Protein AF-A0A6I9WDN4-F1 (afdb_monomer)

InterPro domains:
  IPR004117 Olfactory receptor, insect [PF02949] (115-190)
  IPR004117 Olfactory receptor, insect [PTHR21137] (111-192)

Organism: NCBI:txid144034

Sequence (210 aa):
MRVLGLTLKILTSCGCWIPDSWTSPYKRVLYYAYTGFIFVLINTFTLSQFLDLVLIVDNADEFTDNFYILIAMMISCSKMFSLLINRNNIALLIEILRKKSCKPLELDELEIRQKFDKIIEYLIDFRFALLVNEKFRLIITLQFIVSTLVVCVILYQLTKTDANIIQLGLYMSCMLIQIFLYCWYGNEVRLKVCYLNLFCVCSVYLFCYR

Solvent-accessible surface area (backbone atoms only — not comparable to full-atom values): 11810 Å² total; per-residue (Å²): 113,75,65,61,56,50,55,50,50,54,34,34,76,70,46,62,38,85,61,86,88,56,77,52,68,68,59,45,53,54,47,52,52,47,25,51,50,52,50,51,53,56,51,52,52,45,50,49,46,49,47,48,53,76,75,64,60,84,46,73,69,62,39,53,55,42,50,56,55,40,54,51,43,52,50,52,49,51,51,53,52,53,47,57,73,42,38,62,62,53,47,55,49,51,49,59,72,66,54,72,82,74,82,77,90,50,73,71,54,48,59,55,42,66,67,43,48,62,57,52,51,50,55,49,54,49,53,50,53,50,55,50,42,71,74,42,41,68,63,51,53,52,49,54,54,50,51,52,52,51,52,55,52,50,59,53,44,64,75,74,48,94,63,65,60,66,66,54,47,53,52,50,52,54,55,49,49,56,50,49,53,53,53,50,52,53,50,56,52,52,52,52,51,51,52,49,52,52,50,51,52,52,49,50,52,57,64,75,75,109

Secondary structure (DSSP, 8-state):
-HHHHHHHHHHHHTTS---TT--SHHHHHHHHHHHHHHHHHHHHHHHHHHHHHHHH--SHHHHHHHHHHHHHHHHHHHHHHHHHHTHHHHHHHHHHHHS-S----SHHHHHHHHHHHHHHHHHHHHHHHHHHHHHHHHHHHHHHHHHHHHHHHHHHHHHH----HHHHHHHHHHHHHHHHHHHHHHHHHHHHHHHHHHHHHHHHHHHH--

Radius of gyration: 22.94 Å; Cα contacts (8 Å, |Δi|>4): 72; chains: 1; bounding box: 47×27×78 Å

Foldseek 3Di:
DVVVVVVQVVCQVLLLHDDPVQPDPVSVVVSPVVSVVSLVVLVVVLVVLVCCLVPPDPDDVVNVVSVLVNLVSVLVNVVSVLSNVCVVVLVVLVVVLPPPPDDDPDPVVVVVCVVCVVVVNLVSVLVSVVVVCVSCVVSVVSLVVSLVVLVVVVVVVVVPDPPPCPVSVVVNVVSVVVVVVVVVVVVVNVVSVVVSVVVVVVVVVVVVVD

pLDDT: mean 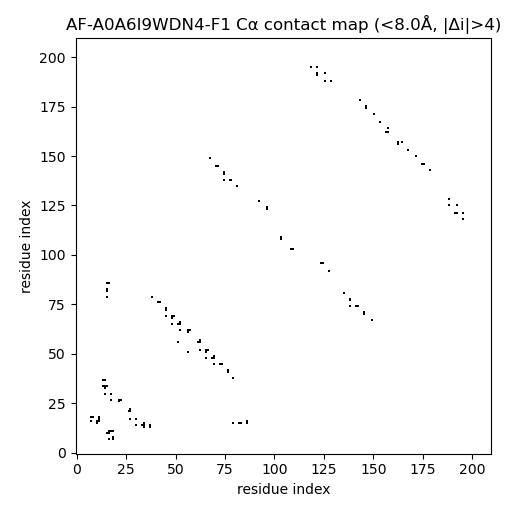75.6, std 11.03, range [35.0, 90.5]

Structure (mmCIF, N/CA/C/O backbone):
data_AF-A0A6I9WDN4-F1
#
_entry.id   AF-A0A6I9WDN4-F1
#
loop_
_atom_site.group_PDB
_atom_site.id
_atom_site.type_symbol
_atom_site.label_atom_id
_atom_site.label_alt_id
_atom_site.label_comp_id
_atom_site.label_asym_id
_atom_site.label_entity_id
_atom_site.label_seq_id
_atom_site.pdbx_PDB_ins_code
_atom_site.Cartn_x
_atom_site.Cartn_y
_atom_site.Cartn_z
_atom_site.occupancy
_atom_site.B_iso_or_equiv
_atom_site.auth_seq_id
_atom_site.auth_comp_id
_atom_site.auth_asym_id
_atom_site.auth_atom_id
_atom_site.pdbx_PDB_model_num
ATOM 1 N N . MET A 1 1 ? -8.362 7.765 17.872 1.00 55.09 1 MET A N 1
ATOM 2 C CA . MET A 1 1 ? -9.100 7.046 16.786 1.00 55.09 1 MET A CA 1
ATOM 3 C C . MET A 1 1 ? -9.295 7.749 15.415 1.00 55.09 1 MET A C 1
ATOM 5 O O . MET A 1 1 ? -9.678 7.060 14.473 1.00 55.09 1 MET A O 1
ATOM 9 N N . ARG A 1 2 ? -9.068 9.066 15.211 1.00 55.75 2 ARG A N 1
ATOM 10 C CA . ARG A 1 2 ? -9.371 9.739 13.911 1.00 55.75 2 ARG A CA 1
ATOM 11 C C . ARG A 1 2 ? -8.550 9.207 12.718 1.00 55.75 2 ARG A C 1
ATOM 13 O O . ARG A 1 2 ? -9.060 9.136 11.605 1.00 55.75 2 ARG A O 1
ATOM 20 N N . VAL A 1 3 ? -7.311 8.792 12.979 1.00 60.38 3 VAL A N 1
ATOM 21 C CA . VAL A 1 3 ? -6.375 8.229 11.991 1.00 60.38 3 VAL A CA 1
ATOM 22 C C . VAL A 1 3 ? -6.860 6.879 11.459 1.00 60.38 3 VAL A C 1
ATOM 24 O O . VAL A 1 3 ? -7.017 6.723 10.253 1.00 60.38 3 VAL A O 1
ATOM 27 N N . LEU A 1 4 ? -7.193 5.938 12.351 1.00 67.88 4 LEU A N 1
ATOM 28 C CA . LEU A 1 4 ? -7.699 4.614 11.972 1.00 67.88 4 LEU A CA 1
ATOM 29 C C . LEU A 1 4 ? -8.970 4.721 11.112 1.00 67.88 4 LEU A C 1
ATOM 31 O O . LEU A 1 4 ? -9.122 4.001 10.130 1.00 67.88 4 LEU A O 1
ATOM 35 N N . GLY A 1 5 ? -9.852 5.677 11.424 1.00 73.38 5 GLY A N 1
ATOM 36 C CA . GLY A 1 5 ? -11.055 5.936 10.632 1.00 73.38 5 GLY A CA 1
ATOM 37 C C . GLY A 1 5 ? -10.773 6.405 9.198 1.00 73.38 5 GLY A C 1
ATOM 38 O O . GLY A 1 5 ? -11.494 6.008 8.285 1.00 73.38 5 GLY A O 1
ATOM 39 N N . LEU A 1 6 ? -9.732 7.216 8.974 1.00 74.62 6 LEU A N 1
ATOM 40 C CA . LEU A 1 6 ? -9.311 7.614 7.622 1.00 74.62 6 LEU A CA 1
ATOM 41 C C . LEU A 1 6 ? -8.734 6.422 6.850 1.00 74.62 6 LEU A C 1
ATOM 43 O O . LEU A 1 6 ? -9.137 6.185 5.712 1.00 74.62 6 LEU A O 1
ATOM 47 N N . THR A 1 7 ? -7.863 5.631 7.480 1.00 79.06 7 THR A N 1
ATOM 48 C CA . THR A 1 7 ? -7.269 4.433 6.867 1.00 79.06 7 THR A CA 1
ATOM 49 C C . THR A 1 7 ? -8.336 3.416 6.458 1.00 79.06 7 THR A C 1
ATOM 51 O O . THR A 1 7 ? -8.296 2.896 5.345 1.00 79.06 7 THR A O 1
ATOM 54 N N . LEU A 1 8 ? -9.339 3.179 7.310 1.00 80.50 8 LEU A N 1
ATOM 55 C CA . LEU A 1 8 ? -10.439 2.259 7.005 1.00 80.50 8 LEU A CA 1
ATOM 56 C C . LEU A 1 8 ? -11.332 2.761 5.869 1.00 80.50 8 LEU A C 1
ATOM 58 O O . LEU A 1 8 ? -11.781 1.959 5.051 1.00 80.50 8 LEU A O 1
ATOM 62 N N . LYS A 1 9 ? -11.555 4.077 5.767 1.00 83.25 9 LYS A N 1
ATOM 63 C CA . LYS A 1 9 ? -12.273 4.672 4.630 1.00 83.25 9 LYS A CA 1
ATOM 64 C C . LYS A 1 9 ? -11.516 4.484 3.315 1.00 83.25 9 LYS A C 1
ATOM 66 O O . LYS A 1 9 ? -12.137 4.105 2.329 1.00 83.25 9 LYS A O 1
ATOM 71 N N . ILE A 1 10 ? -10.196 4.681 3.316 1.00 82.25 10 ILE A N 1
ATOM 72 C CA . ILE A 1 10 ? -9.350 4.451 2.132 1.00 82.25 10 ILE A CA 1
ATOM 73 C C . ILE A 1 10 ? -9.399 2.973 1.720 1.00 82.25 10 ILE A C 1
ATOM 75 O O . ILE A 1 10 ? -9.683 2.658 0.566 1.00 82.25 10 ILE A O 1
ATOM 79 N N . LEU A 1 11 ? -9.219 2.050 2.670 1.00 82.69 11 LEU A N 1
ATOM 80 C CA . LEU A 1 11 ? -9.327 0.611 2.407 1.00 82.69 11 LEU A CA 1
ATOM 81 C C . LEU A 1 11 ? -10.718 0.219 1.887 1.00 82.69 11 LEU A C 1
ATOM 83 O O . LEU A 1 11 ? -10.826 -0.649 1.022 1.00 82.69 11 LEU A O 1
ATOM 87 N N . THR A 1 12 ? -11.770 0.885 2.369 1.00 84.56 12 THR A N 1
ATOM 88 C CA . THR A 1 12 ? -13.137 0.687 1.875 1.00 84.56 12 THR A CA 1
ATOM 89 C C . THR A 1 12 ? -13.249 1.082 0.407 1.00 84.56 12 THR A C 1
ATOM 91 O O . THR A 1 12 ? -13.772 0.298 -0.386 1.00 84.56 12 THR A O 1
ATOM 94 N N . SER A 1 13 ? -12.739 2.261 0.032 1.00 82.75 13 SER A N 1
ATOM 95 C CA . SER A 1 13 ? -12.758 2.728 -1.361 1.00 82.75 13 SER A CA 1
ATOM 96 C C . SER A 1 13 ? -11.877 1.904 -2.294 1.00 82.75 13 SER A C 1
ATOM 98 O O . SER A 1 13 ? -12.154 1.854 -3.480 1.00 82.75 13 SER A O 1
ATOM 100 N N . CYS A 1 14 ? -10.840 1.236 -1.785 1.00 82.38 14 CYS A N 1
ATOM 101 C CA . CYS A 1 14 ? -10.006 0.333 -2.584 1.00 82.38 14 CYS A CA 1
ATOM 102 C C . CYS A 1 14 ? -10.615 -1.071 -2.749 1.00 82.38 14 CYS A C 1
ATOM 104 O O . CYS A 1 14 ? -9.994 -1.931 -3.365 1.00 82.38 14 CYS A O 1
ATOM 106 N N . GLY A 1 15 ? -11.792 -1.343 -2.175 1.00 82.38 15 GLY A N 1
ATOM 107 C CA . GLY A 1 15 ? -12.403 -2.675 -2.212 1.00 82.38 15 GLY A CA 1
ATOM 108 C C . GLY A 1 15 ? -11.811 -3.667 -1.204 1.00 82.38 15 GLY A C 1
ATOM 109 O O . GLY A 1 15 ? -12.155 -4.844 -1.241 1.00 82.38 15 GLY A O 1
ATOM 110 N N . CYS A 1 16 ? -10.942 -3.233 -0.289 1.00 82.31 16 CYS A N 1
ATOM 111 C CA . CYS A 1 16 ? -10.250 -4.112 0.660 1.00 82.31 16 CYS A CA 1
ATOM 112 C C . CYS A 1 16 ? -10.984 -4.292 1.995 1.00 82.31 16 CYS A C 1
ATOM 114 O O . CYS A 1 16 ? -10.632 -5.195 2.756 1.00 82.31 16 CYS A O 1
ATOM 116 N N . TRP A 1 17 ? -11.954 -3.430 2.324 1.00 82.88 17 TRP A N 1
ATOM 117 C CA . TRP A 1 17 ? -12.545 -3.379 3.663 1.00 82.88 17 TRP A CA 1
ATOM 118 C C . TRP A 1 17 ? -14.041 -3.065 3.687 1.00 82.88 17 TRP A C 1
ATOM 120 O O . TRP A 1 17 ? -14.472 -2.005 3.247 1.00 82.88 17 TRP A O 1
ATOM 130 N N . ILE A 1 18 ? -14.837 -3.952 4.289 1.00 78.62 18 ILE A N 1
ATOM 131 C CA . ILE A 1 18 ? -16.272 -3.718 4.494 1.00 78.62 18 ILE A CA 1
ATOM 132 C C . ILE A 1 18 ? -16.488 -2.782 5.696 1.00 78.62 18 ILE A C 1
ATOM 134 O O . ILE A 1 18 ? -16.009 -3.088 6.789 1.00 78.62 18 ILE A O 1
ATOM 138 N N . PRO A 1 19 ? -17.249 -1.682 5.551 1.00 74.06 19 PRO A N 1
ATOM 139 C CA . PRO A 1 19 ? -17.639 -0.836 6.675 1.00 74.06 19 PRO A CA 1
ATOM 140 C C . PRO A 1 19 ? -18.599 -1.546 7.634 1.00 74.06 19 PRO A C 1
ATOM 142 O O . PRO A 1 19 ? -19.571 -2.167 7.203 1.00 74.06 19 PRO A O 1
ATOM 145 N N . ASP A 1 20 ? -18.418 -1.334 8.939 1.00 67.19 20 ASP A N 1
ATOM 146 C CA . ASP A 1 20 ? -19.295 -1.887 9.986 1.00 67.19 20 ASP A CA 1
ATOM 147 C C . ASP A 1 20 ? -20.760 -1.425 9.881 1.00 67.19 20 ASP A C 1
ATOM 149 O O . ASP A 1 20 ? -21.665 -2.086 10.383 1.00 67.19 20 ASP A O 1
ATOM 153 N N . SER A 1 21 ? -21.020 -0.285 9.233 1.00 66.38 21 SER A N 1
ATOM 154 C CA . SER A 1 21 ? -22.374 0.253 9.049 1.00 66.38 21 SER A CA 1
ATOM 155 C C . SER A 1 21 ? -23.218 -0.549 8.048 1.00 66.38 21 SER A C 1
ATOM 157 O O . SER A 1 21 ? -24.419 -0.307 7.920 1.00 66.38 21 SER A O 1
ATOM 159 N N . TRP A 1 22 ? -22.615 -1.487 7.308 1.00 65.75 22 TRP A N 1
ATOM 160 C CA . TRP A 1 22 ? -23.261 -2.239 6.230 1.00 65.75 22 TRP A CA 1
ATOM 161 C C . TRP A 1 22 ? -23.600 -3.663 6.688 1.00 65.75 22 TRP A C 1
ATOM 163 O O . TRP A 1 22 ? -23.009 -4.647 6.247 1.00 65.75 22 TRP A O 1
ATOM 173 N N . THR A 1 23 ? -24.586 -3.773 7.581 1.00 70.56 23 THR A N 1
ATOM 174 C CA . THR A 1 23 ? -25.018 -5.050 8.181 1.00 70.56 23 THR A CA 1
ATOM 175 C C . THR A 1 23 ? -25.946 -5.876 7.286 1.00 70.56 23 THR A C 1
ATOM 177 O O . THR A 1 23 ? -25.988 -7.098 7.409 1.00 70.56 23 THR A O 1
ATOM 180 N N . SER A 1 24 ? -26.674 -5.243 6.358 1.00 83.00 24 SER A N 1
ATOM 181 C CA . SER A 1 24 ? -27.630 -5.934 5.482 1.00 83.00 24 SER A CA 1
ATOM 182 C C . SER A 1 24 ? -26.932 -6.907 4.513 1.00 83.00 24 SER A C 1
ATOM 184 O O . SER A 1 24 ? -25.944 -6.506 3.886 1.00 83.00 24 SER A O 1
ATOM 186 N N . PRO A 1 25 ? -27.473 -8.120 4.287 1.00 80.88 25 PRO A N 1
ATOM 187 C CA . PRO A 1 25 ? -26.842 -9.140 3.444 1.00 80.88 25 PRO A CA 1
ATOM 188 C C . PRO A 1 25 ? -26.639 -8.675 1.994 1.00 80.88 25 PRO A C 1
ATOM 190 O O . PRO A 1 25 ? -25.571 -8.895 1.430 1.00 80.88 25 PRO A O 1
ATOM 193 N N . TYR A 1 26 ? -27.600 -7.936 1.426 1.00 83.94 26 TYR A N 1
ATOM 194 C CA . TYR A 1 26 ? -27.507 -7.385 0.068 1.00 83.94 26 TYR A CA 1
ATOM 195 C C . TYR A 1 26 ? -26.288 -6.466 -0.125 1.00 83.94 26 TYR A C 1
ATOM 197 O O . TYR A 1 26 ? -25.513 -6.643 -1.061 1.00 83.94 26 TYR A O 1
ATOM 205 N N . LYS A 1 27 ? -26.054 -5.528 0.805 1.00 82.50 27 LYS A N 1
ATOM 206 C CA . LYS A 1 27 ? -24.895 -4.618 0.752 1.00 82.50 27 LYS A CA 1
ATOM 207 C C . LYS A 1 27 ? -23.559 -5.359 0.851 1.00 82.50 27 LYS A C 1
ATOM 209 O O . LYS A 1 27 ? -22.591 -4.938 0.225 1.00 82.50 27 LYS A O 1
ATOM 214 N N . ARG A 1 28 ? -23.499 -6.463 1.608 1.00 82.94 28 ARG A N 1
ATOM 215 C CA . ARG A 1 28 ? -22.284 -7.290 1.721 1.00 82.94 28 ARG A CA 1
ATOM 216 C C . ARG A 1 28 ? -21.996 -8.026 0.417 1.00 82.94 28 ARG A C 1
ATOM 218 O O . ARG A 1 28 ? -20.858 -8.002 -0.034 1.00 82.94 28 ARG A O 1
ATOM 225 N N . VAL A 1 29 ? -23.015 -8.619 -0.211 1.00 85.31 29 VAL A N 1
ATOM 226 C CA . VAL A 1 29 ? -22.874 -9.272 -1.526 1.00 85.31 29 VAL A CA 1
ATOM 227 C C . VAL A 1 29 ? -22.415 -8.269 -2.583 1.00 85.31 29 VAL A C 1
ATOM 229 O O . VAL A 1 29 ? -21.453 -8.542 -3.297 1.00 85.31 29 VAL A O 1
ATOM 232 N N . LEU A 1 30 ? -23.030 -7.083 -2.627 1.00 87.25 30 LEU A N 1
ATOM 233 C CA . LEU A 1 30 ? -22.637 -6.020 -3.554 1.00 87.25 30 LEU A CA 1
ATOM 234 C C . LEU A 1 30 ? -21.179 -5.586 -3.346 1.00 87.25 30 LEU A C 1
ATOM 236 O O . LEU A 1 30 ? -20.445 -5.414 -4.316 1.00 87.25 30 LEU A O 1
ATOM 240 N N . TYR A 1 31 ? -20.736 -5.455 -2.091 1.00 88.38 31 TYR A N 1
ATOM 241 C CA . TYR A 1 31 ? -19.345 -5.119 -1.798 1.00 88.38 31 TYR A CA 1
ATOM 242 C C . TYR A 1 31 ? -18.381 -6.245 -2.191 1.00 88.38 31 TYR A C 1
ATOM 244 O O . TYR A 1 31 ? -17.341 -5.964 -2.770 1.00 88.38 31 TYR A O 1
ATOM 252 N N . TYR A 1 32 ? -18.713 -7.517 -1.946 1.00 85.50 32 TYR A N 1
ATOM 253 C CA . TYR A 1 32 ? -17.872 -8.631 -2.401 1.00 85.50 32 TYR A CA 1
ATOM 254 C C . TYR A 1 32 ? -17.769 -8.698 -3.929 1.00 85.50 32 TYR A C 1
ATOM 256 O O . TYR A 1 32 ? -16.682 -8.957 -4.446 1.00 85.50 32 TYR A O 1
ATOM 264 N N . ALA A 1 33 ? -18.857 -8.411 -4.649 1.00 88.44 33 ALA A N 1
ATOM 265 C CA . ALA A 1 33 ? -18.830 -8.280 -6.103 1.00 88.44 33 ALA A CA 1
ATOM 266 C C . ALA A 1 33 ? -17.930 -7.112 -6.543 1.00 88.44 33 ALA A C 1
ATOM 268 O O . ALA A 1 33 ? -17.109 -7.279 -7.442 1.00 88.44 33 ALA A O 1
ATOM 269 N N . TYR A 1 34 ? -18.013 -5.965 -5.861 1.00 90.19 34 TYR A N 1
ATOM 270 C CA . TYR A 1 34 ? -17.132 -4.818 -6.090 1.00 90.19 34 TYR A CA 1
ATOM 271 C C . TYR A 1 34 ? -15.651 -5.144 -5.833 1.00 90.19 34 TYR A C 1
ATOM 273 O O . TYR A 1 34 ? -14.810 -4.868 -6.685 1.00 90.19 34 TYR A O 1
ATOM 281 N N . THR A 1 35 ? -15.318 -5.787 -4.710 1.00 87.94 35 THR A N 1
ATOM 282 C CA . THR A 1 35 ? -13.955 -6.256 -4.412 1.00 87.94 35 THR A CA 1
ATOM 283 C C . THR A 1 35 ? -13.447 -7.207 -5.492 1.00 87.94 35 THR A C 1
ATOM 285 O O . THR A 1 35 ? -12.316 -7.060 -5.950 1.00 87.94 35 THR A O 1
ATOM 288 N N . GLY A 1 36 ? -14.279 -8.165 -5.917 1.00 88.12 36 GLY A N 1
ATOM 289 C CA . GLY A 1 36 ? -13.945 -9.093 -6.997 1.00 88.12 36 GLY A CA 1
ATOM 290 C C . GLY A 1 36 ? -13.683 -8.369 -8.316 1.00 88.12 36 GLY A C 1
ATOM 291 O O . GLY A 1 36 ? -12.692 -8.649 -8.980 1.00 88.12 36 GLY A O 1
ATOM 292 N N . PHE A 1 37 ? -14.512 -7.382 -8.653 1.00 90.50 37 PHE A N 1
ATOM 293 C CA . PHE A 1 37 ? -14.339 -6.553 -9.843 1.00 90.50 37 PHE A CA 1
ATOM 294 C C . PHE A 1 37 ? -13.027 -5.756 -9.817 1.00 90.50 37 PHE A C 1
ATOM 296 O O . PHE A 1 37 ? -12.258 -5.827 -10.773 1.00 90.50 37 PHE A O 1
ATOM 303 N N . ILE A 1 38 ? -12.721 -5.062 -8.714 1.00 88.75 38 ILE A N 1
ATOM 304 C CA . ILE A 1 38 ? -11.452 -4.329 -8.549 1.00 88.75 38 ILE A CA 1
ATOM 305 C C . ILE A 1 38 ? -10.255 -5.275 -8.655 1.00 88.75 38 ILE A C 1
ATOM 307 O O . ILE A 1 38 ? -9.268 -4.965 -9.318 1.00 88.75 38 ILE A O 1
ATOM 311 N N . PHE A 1 39 ? -10.348 -6.446 -8.031 1.00 88.25 39 PHE A N 1
ATOM 312 C CA . PHE A 1 39 ? -9.299 -7.450 -8.094 1.00 88.25 39 PHE A CA 1
ATOM 313 C C . PHE A 1 39 ? -9.064 -7.940 -9.528 1.00 88.25 39 PHE A C 1
ATOM 315 O O . PHE A 1 39 ? -7.919 -7.975 -9.976 1.00 88.25 39 PHE A O 1
ATOM 322 N N . VAL A 1 40 ? -10.125 -8.265 -10.271 1.00 89.56 40 VAL A N 1
ATOM 323 C CA . VAL A 1 40 ? -10.015 -8.666 -11.681 1.00 89.56 40 VAL A CA 1
ATOM 324 C C . VAL A 1 40 ? -9.402 -7.543 -12.513 1.00 89.56 40 VAL A C 1
ATOM 326 O O . VAL A 1 40 ? -8.457 -7.802 -13.248 1.00 89.56 40 VAL A O 1
ATOM 329 N N . LEU A 1 41 ? -9.856 -6.296 -12.348 1.00 88.62 41 LEU A N 1
ATOM 330 C CA . LEU A 1 41 ? -9.296 -5.148 -13.067 1.00 88.62 41 LEU A CA 1
ATOM 331 C C . LEU A 1 41 ? -7.784 -4.999 -12.855 1.00 88.62 41 LEU A C 1
ATOM 333 O O . LEU A 1 41 ? -7.046 -4.851 -13.826 1.00 88.62 41 LEU A O 1
ATOM 337 N N . ILE A 1 42 ? -7.316 -5.069 -11.605 1.00 86.62 42 ILE A N 1
ATOM 338 C CA . ILE A 1 42 ? -5.891 -4.921 -11.271 1.00 86.62 42 ILE A CA 1
ATOM 339 C C . ILE A 1 42 ? -5.054 -6.053 -11.890 1.00 86.62 42 ILE A C 1
ATOM 341 O O . ILE A 1 42 ? -3.979 -5.801 -12.442 1.00 86.62 42 ILE A O 1
ATOM 345 N N . ASN A 1 43 ? -5.542 -7.295 -11.833 1.00 85.25 43 ASN A N 1
ATOM 346 C CA . ASN A 1 43 ? -4.828 -8.438 -12.403 1.00 85.25 43 ASN A CA 1
ATOM 347 C C . ASN A 1 43 ? -4.816 -8.397 -13.939 1.00 85.25 43 ASN A C 1
ATOM 349 O O . ASN A 1 43 ? -3.769 -8.629 -14.536 1.00 85.25 43 ASN A O 1
ATOM 353 N N . THR A 1 44 ? -5.934 -8.044 -14.581 1.00 88.25 44 THR A N 1
ATOM 354 C CA . THR A 1 44 ? -6.005 -7.896 -16.044 1.00 88.25 44 THR A CA 1
ATOM 355 C C . THR A 1 44 ? -5.083 -6.784 -16.533 1.00 88.25 44 THR A C 1
ATOM 357 O O . THR A 1 44 ? -4.372 -6.969 -17.517 1.00 88.25 44 THR A O 1
ATOM 360 N N . PHE A 1 45 ? -5.035 -5.651 -15.825 1.00 86.25 45 PHE A N 1
ATOM 361 C CA . PHE A 1 45 ? -4.109 -4.567 -16.149 1.00 86.25 45 PHE A CA 1
ATOM 362 C C . PHE A 1 45 ? -2.645 -5.017 -16.038 1.00 86.25 45 PHE A C 1
ATOM 364 O O . PHE A 1 45 ? -1.848 -4.764 -16.937 1.00 86.25 45 PHE A O 1
ATOM 371 N N . THR A 1 46 ? -2.296 -5.743 -14.973 1.00 85.38 46 THR A N 1
ATOM 372 C CA . THR A 1 46 ? -0.936 -6.281 -14.784 1.00 85.38 46 THR A CA 1
ATOM 373 C C . THR A 1 46 ? -0.567 -7.287 -15.875 1.00 85.38 46 THR A C 1
ATOM 375 O O . THR A 1 46 ? 0.555 -7.275 -16.375 1.00 85.38 46 THR A O 1
ATOM 378 N N . LEU A 1 47 ? -1.518 -8.129 -16.285 1.00 86.75 47 LEU A N 1
ATOM 379 C CA . LEU A 1 47 ? -1.324 -9.080 -17.375 1.00 86.75 47 LEU A CA 1
ATOM 380 C C . LEU A 1 47 ? -1.129 -8.373 -18.723 1.00 86.75 47 LEU A C 1
ATOM 382 O O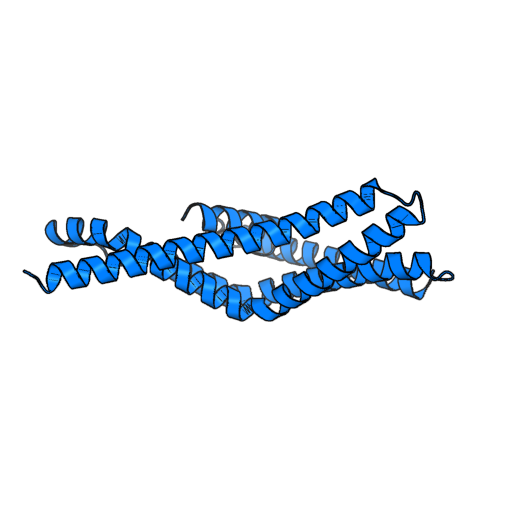 . LEU A 1 47 ? -0.266 -8.789 -19.486 1.00 86.75 47 LEU A O 1
ATOM 386 N N . SER A 1 48 ? -1.854 -7.281 -18.989 1.00 87.00 48 SER A N 1
ATOM 387 C CA . SER A 1 48 ? -1.622 -6.441 -20.174 1.00 87.00 48 SER A CA 1
ATOM 388 C C . SER A 1 48 ? -0.191 -5.906 -20.203 1.00 87.00 48 SER A C 1
ATOM 390 O O . SER A 1 48 ? 0.504 -6.098 -21.190 1.00 87.00 48 SER A O 1
ATOM 392 N N . GLN A 1 49 ? 0.283 -5.334 -19.090 1.00 82.56 49 GLN A N 1
ATOM 393 C CA . GLN A 1 49 ? 1.649 -4.802 -18.976 1.00 82.56 49 GLN A CA 1
ATOM 394 C C . GLN A 1 49 ? 2.722 -5.889 -19.161 1.00 82.56 49 GLN A C 1
ATOM 396 O O . GLN A 1 49 ? 3.791 -5.632 -19.708 1.00 82.56 49 GLN A O 1
ATOM 401 N N . PHE A 1 50 ? 2.446 -7.121 -18.721 1.00 85.00 50 PHE A N 1
ATOM 402 C CA . PHE A 1 50 ? 3.336 -8.256 -18.965 1.00 85.00 50 PHE A CA 1
ATOM 403 C C . PHE A 1 50 ? 3.369 -8.653 -20.445 1.00 85.00 50 PHE A C 1
ATOM 405 O O . PHE A 1 50 ? 4.442 -8.918 -20.983 1.00 85.00 50 PHE A O 1
ATOM 412 N N . LEU A 1 51 ? 2.209 -8.687 -21.108 1.00 83.62 51 LEU A N 1
ATOM 413 C CA . LEU A 1 51 ? 2.121 -8.993 -22.536 1.00 83.62 51 LEU A CA 1
ATOM 414 C C . LEU A 1 51 ? 2.812 -7.925 -23.387 1.00 83.62 51 LEU A C 1
ATOM 416 O O . LEU A 1 51 ? 3.547 -8.291 -24.299 1.00 83.62 51 LEU A O 1
ATOM 420 N N . ASP A 1 52 ? 2.648 -6.644 -23.051 1.00 79.00 52 ASP A N 1
ATOM 421 C CA . ASP A 1 52 ? 3.330 -5.537 -23.733 1.00 79.00 52 ASP A CA 1
ATOM 422 C C . ASP A 1 52 ? 4.861 -5.690 -23.633 1.00 79.00 52 ASP A C 1
ATOM 424 O O . ASP A 1 52 ? 5.567 -5.568 -24.632 1.00 79.00 52 ASP A O 1
ATOM 428 N N . LEU A 1 53 ? 5.387 -6.071 -22.460 1.00 79.88 53 LEU A N 1
ATOM 429 C CA . LEU A 1 53 ? 6.820 -6.337 -22.274 1.00 79.88 53 LEU A CA 1
ATOM 430 C C . LEU A 1 53 ? 7.324 -7.522 -23.120 1.00 79.88 53 LEU A C 1
ATOM 432 O O . LEU A 1 53 ? 8.425 -7.463 -23.662 1.00 79.88 53 LEU A O 1
ATOM 436 N N . VAL A 1 54 ? 6.551 -8.610 -23.199 1.00 79.38 54 VAL A N 1
ATOM 437 C CA . VAL A 1 54 ? 6.961 -9.849 -23.887 1.00 79.38 54 VAL A CA 1
ATOM 438 C C . VAL A 1 54 ? 6.832 -9.742 -25.409 1.00 79.38 54 VAL A C 1
ATOM 440 O O . VAL A 1 54 ? 7.605 -10.381 -26.120 1.00 79.38 54 VAL A O 1
ATOM 443 N N . LEU A 1 55 ? 5.856 -8.980 -25.913 1.00 72.75 55 LEU A N 1
ATOM 444 C CA . LEU A 1 55 ? 5.477 -8.988 -27.330 1.00 72.75 55 LEU A CA 1
ATOM 445 C C . LEU A 1 55 ? 5.985 -7.786 -28.142 1.00 72.75 55 LEU A C 1
ATOM 447 O O . LEU A 1 55 ? 5.980 -7.884 -29.366 1.00 72.75 55 LEU A O 1
ATOM 451 N N . ILE A 1 56 ? 6.375 -6.671 -27.510 1.00 65.31 56 ILE A N 1
ATOM 452 C CA . ILE A 1 56 ? 6.632 -5.392 -28.214 1.00 65.31 56 ILE A CA 1
ATOM 453 C C . ILE A 1 56 ? 8.088 -4.918 -28.088 1.00 65.31 56 ILE A C 1
ATOM 455 O O . ILE A 1 56 ? 8.542 -4.084 -28.867 1.00 65.31 56 ILE A O 1
ATOM 459 N N . VAL A 1 57 ? 8.851 -5.429 -27.122 1.00 64.62 57 VAL A N 1
ATOM 460 C CA . VAL A 1 57 ? 10.184 -4.887 -26.851 1.00 64.62 57 VAL A CA 1
ATOM 461 C C . VAL A 1 57 ? 11.208 -5.347 -27.890 1.00 64.62 57 VAL A C 1
ATOM 463 O O . VAL A 1 57 ? 11.795 -6.422 -27.772 1.00 64.62 57 VAL A O 1
ATOM 466 N N . ASP A 1 58 ? 11.511 -4.444 -28.819 1.00 71.25 58 ASP A N 1
ATOM 467 C CA . ASP A 1 58 ? 12.646 -4.552 -29.742 1.00 71.25 58 ASP A CA 1
ATOM 468 C C . ASP A 1 58 ? 13.847 -3.673 -29.308 1.00 71.25 58 ASP A C 1
ATOM 470 O O . ASP A 1 58 ? 14.950 -3.812 -29.841 1.00 71.25 58 ASP A O 1
ATOM 474 N N . ASN A 1 59 ? 13.664 -2.773 -28.323 1.00 72.06 59 ASN A N 1
ATOM 475 C CA . ASN A 1 59 ? 14.664 -1.791 -27.874 1.00 72.06 59 ASN A CA 1
ATOM 476 C C . ASN A 1 59 ? 14.882 -1.789 -26.342 1.00 72.06 59 ASN A C 1
ATOM 478 O O . ASN A 1 59 ? 13.942 -1.910 -25.559 1.00 72.06 59 ASN A O 1
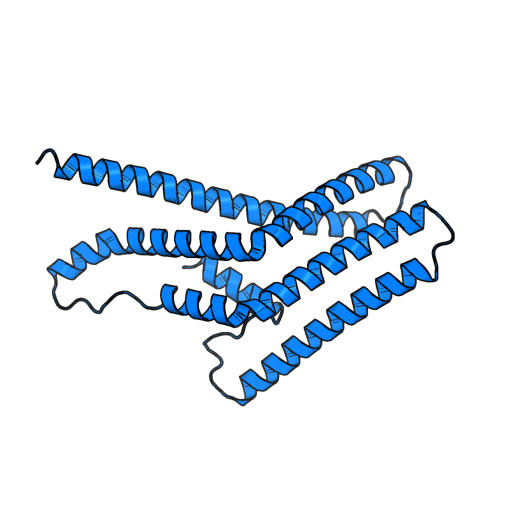ATOM 482 N N . ALA A 1 60 ? 16.128 -1.594 -25.896 1.00 73.31 60 ALA A N 1
ATOM 483 C CA . ALA A 1 60 ? 16.522 -1.694 -24.484 1.00 73.31 60 ALA A CA 1
ATOM 484 C C . ALA A 1 60 ? 15.989 -0.552 -23.593 1.00 73.31 60 ALA A C 1
ATOM 486 O O . ALA A 1 60 ? 15.719 -0.768 -22.408 1.00 73.31 60 ALA A O 1
ATOM 487 N N . ASP A 1 61 ? 15.831 0.653 -24.146 1.00 69.50 61 ASP A N 1
ATOM 488 C CA . ASP A 1 61 ? 15.289 1.795 -23.397 1.00 69.50 61 ASP A CA 1
ATOM 489 C C . ASP A 1 61 ? 13.782 1.574 -23.102 1.00 69.50 61 ASP A C 1
ATOM 491 O O . ASP A 1 61 ? 13.356 1.692 -21.954 1.00 69.50 61 ASP A O 1
ATOM 495 N N . GLU A 1 62 ? 13.005 1.102 -24.085 1.00 72.44 62 GLU A N 1
ATOM 496 C CA . GLU A 1 62 ? 11.572 0.775 -23.941 1.00 72.44 62 GLU A CA 1
ATOM 497 C C . GLU A 1 62 ? 11.330 -0.487 -23.090 1.00 72.44 62 GLU A C 1
ATOM 499 O O . GLU A 1 62 ? 10.376 -0.552 -22.309 1.00 72.44 62 GLU A O 1
ATOM 504 N N . PHE A 1 63 ? 12.245 -1.465 -23.152 1.00 76.12 63 PHE A N 1
ATOM 505 C CA . PHE A 1 63 ? 12.265 -2.598 -22.219 1.00 76.12 63 PHE A CA 1
ATOM 506 C C . PHE A 1 63 ? 12.330 -2.127 -20.771 1.00 76.12 63 PHE A C 1
ATOM 508 O O . PHE A 1 63 ? 11.573 -2.590 -19.919 1.00 76.12 63 PHE A O 1
ATOM 515 N N . THR A 1 64 ? 13.268 -1.218 -20.498 1.00 74.94 64 THR A N 1
ATOM 516 C CA . THR A 1 64 ? 13.525 -0.717 -19.149 1.00 74.94 64 THR A CA 1
ATOM 517 C C . THR A 1 64 ? 12.300 0.024 -18.629 1.00 74.94 64 THR A C 1
ATOM 519 O O . THR A 1 64 ? 11.921 -0.200 -17.477 1.00 74.94 64 THR A O 1
ATOM 522 N N . ASP A 1 65 ? 11.645 0.805 -19.498 1.00 72.62 65 ASP A N 1
ATOM 523 C CA . ASP A 1 65 ? 10.394 1.500 -19.202 1.00 72.62 65 ASP A CA 1
ATOM 524 C C . ASP A 1 65 ? 9.266 0.573 -18.761 1.00 72.62 65 ASP A C 1
ATOM 526 O O . ASP A 1 65 ? 8.724 0.678 -17.653 1.00 72.62 65 ASP A O 1
ATOM 530 N N . ASN A 1 66 ? 8.966 -0.413 -19.592 1.00 78.06 66 ASN A N 1
ATOM 531 C CA . ASN A 1 66 ? 7.885 -1.351 -19.321 1.00 78.06 66 ASN A CA 1
ATOM 532 C C . ASN A 1 66 ? 8.206 -2.268 -18.126 1.00 78.06 66 ASN A C 1
ATOM 534 O O . ASN A 1 66 ? 7.321 -2.614 -17.335 1.00 78.06 66 ASN A O 1
ATOM 538 N N . PHE A 1 67 ? 9.478 -2.622 -17.930 1.00 81.62 67 PHE A N 1
ATOM 539 C CA . PHE A 1 67 ? 9.910 -3.505 -16.850 1.00 81.62 67 PHE A CA 1
ATOM 540 C C . PHE A 1 67 ? 9.704 -2.892 -15.459 1.00 81.62 67 PHE A C 1
ATOM 542 O O . PHE A 1 67 ? 9.216 -3.580 -14.554 1.00 81.62 67 PHE A O 1
ATOM 549 N N . TYR A 1 68 ? 10.016 -1.605 -15.254 1.00 78.12 68 TYR A N 1
ATOM 550 C CA . TYR A 1 68 ? 9.797 -0.997 -13.936 1.00 78.12 68 TYR A CA 1
ATOM 551 C C . TYR A 1 68 ? 8.313 -0.801 -13.611 1.00 78.12 68 TYR A C 1
ATOM 553 O O . TYR A 1 68 ? 7.921 -0.974 -12.449 1.00 78.12 68 TYR A O 1
ATOM 561 N N . ILE A 1 69 ? 7.481 -0.484 -14.612 1.00 79.31 69 ILE A N 1
ATOM 562 C CA . ILE A 1 69 ? 6.024 -0.373 -14.438 1.00 79.31 69 ILE A CA 1
ATOM 563 C C . ILE A 1 69 ? 5.465 -1.740 -14.040 1.00 79.31 69 ILE A C 1
ATOM 565 O O . ILE A 1 69 ? 4.686 -1.838 -13.086 1.00 79.31 69 ILE A O 1
ATOM 569 N N . LEU A 1 70 ? 5.924 -2.808 -14.698 1.00 83.69 70 LEU A N 1
ATOM 570 C CA . LEU A 1 70 ? 5.533 -4.177 -14.384 1.00 83.69 70 LEU A CA 1
ATOM 571 C C . LEU A 1 70 ? 5.901 -4.568 -12.945 1.00 83.69 70 LEU A C 1
ATOM 573 O O . LEU A 1 70 ? 5.038 -5.050 -12.206 1.00 83.69 70 LEU A O 1
ATOM 577 N N . ILE A 1 71 ? 7.144 -4.328 -12.506 1.00 83.50 71 ILE A N 1
ATOM 578 C CA . ILE A 1 71 ? 7.574 -4.634 -11.127 1.00 83.50 71 ILE A CA 1
ATOM 579 C C . ILE A 1 71 ? 6.676 -3.922 -10.106 1.00 83.50 71 ILE A C 1
ATOM 581 O O . ILE A 1 71 ? 6.264 -4.509 -9.099 1.00 83.50 71 ILE A O 1
ATOM 585 N N . ALA A 1 72 ? 6.344 -2.661 -10.359 1.00 83.00 72 ALA A N 1
ATOM 586 C CA . ALA A 1 72 ? 5.494 -1.888 -9.470 1.00 83.00 72 ALA A CA 1
ATOM 587 C C . ALA A 1 72 ? 4.057 -2.409 -9.400 1.00 83.00 72 ALA A C 1
ATOM 589 O O . ALA A 1 72 ? 3.478 -2.499 -8.310 1.00 83.00 72 ALA A O 1
ATOM 590 N N . MET A 1 73 ? 3.494 -2.796 -10.544 1.00 84.56 73 MET A N 1
ATOM 591 C CA . MET A 1 73 ? 2.166 -3.406 -10.619 1.00 84.56 73 MET A CA 1
ATOM 592 C C . MET A 1 73 ? 2.130 -4.754 -9.895 1.00 84.56 73 MET A C 1
ATOM 594 O O . MET A 1 73 ? 1.192 -5.015 -9.136 1.00 84.56 73 MET A O 1
ATOM 598 N N . MET A 1 74 ? 3.191 -5.558 -10.001 1.00 86.62 74 MET A N 1
ATOM 599 C CA . MET A 1 74 ? 3.336 -6.806 -9.244 1.00 86.62 74 MET A CA 1
ATOM 600 C C . MET A 1 74 ? 3.370 -6.572 -7.724 1.00 86.62 74 MET A C 1
ATOM 602 O O . MET A 1 74 ? 2.739 -7.318 -6.964 1.00 86.62 74 MET A O 1
ATOM 606 N N . ILE A 1 75 ? 4.031 -5.508 -7.253 1.00 86.44 75 ILE A N 1
ATOM 607 C CA . ILE A 1 75 ? 4.007 -5.123 -5.830 1.00 86.44 75 ILE A CA 1
ATOM 608 C C . ILE A 1 75 ? 2.612 -4.651 -5.408 1.00 86.44 75 ILE A C 1
ATOM 610 O O . ILE A 1 75 ? 2.139 -5.024 -4.330 1.00 86.44 75 ILE A O 1
ATOM 614 N N . SER A 1 76 ? 1.934 -3.858 -6.241 1.00 85.81 76 SER A N 1
ATOM 615 C CA . SER A 1 76 ? 0.561 -3.409 -5.982 1.00 85.81 76 SER A CA 1
ATOM 616 C C . SER A 1 76 ? -0.399 -4.597 -5.835 1.00 85.81 76 SER A C 1
ATOM 618 O O . SER A 1 76 ? -1.123 -4.694 -4.838 1.00 85.81 76 SER A O 1
ATOM 620 N N . CYS A 1 77 ? -0.317 -5.573 -6.744 1.00 88.56 77 CYS A N 1
ATOM 621 C CA . CYS A 1 77 ? -1.055 -6.833 -6.647 1.00 88.56 77 CYS A CA 1
ATOM 622 C C . CYS A 1 77 ? -0.731 -7.569 -5.343 1.00 88.56 77 CYS A C 1
ATOM 624 O O . CYS A 1 77 ? -1.634 -7.937 -4.590 1.00 88.56 77 CYS A O 1
ATOM 626 N N . SER A 1 78 ? 0.555 -7.721 -5.021 1.00 88.88 78 SER A N 1
ATOM 627 C CA . SER A 1 78 ? 1.013 -8.413 -3.808 1.00 88.88 78 SER A CA 1
ATOM 628 C C . SER A 1 78 ? 0.488 -7.763 -2.522 1.00 88.88 78 SER A C 1
ATOM 630 O O . SER A 1 78 ? 0.107 -8.468 -1.581 1.00 88.88 78 SER A O 1
ATOM 632 N N . LYS A 1 79 ? 0.405 -6.425 -2.477 1.00 87.12 79 LYS A N 1
ATOM 633 C CA . LYS A 1 79 ? -0.221 -5.672 -1.376 1.00 87.12 79 LYS A CA 1
ATOM 634 C C . LYS A 1 79 ? -1.711 -5.986 -1.272 1.00 87.12 79 LYS A C 1
ATOM 636 O O . LYS A 1 79 ? -2.184 -6.297 -0.180 1.00 87.12 79 LYS A O 1
ATOM 641 N N . MET A 1 80 ? -2.433 -5.944 -2.391 1.00 87.50 80 MET A N 1
ATOM 642 C CA . MET A 1 80 ? -3.870 -6.234 -2.437 1.00 87.50 80 MET A CA 1
ATOM 643 C C . MET A 1 80 ? -4.183 -7.655 -1.961 1.00 87.50 80 MET A C 1
ATOM 645 O O . MET A 1 80 ? -5.012 -7.833 -1.068 1.00 87.50 80 MET A O 1
ATOM 649 N N . PHE A 1 81 ? -3.474 -8.663 -2.473 1.00 87.75 81 PHE A N 1
ATOM 650 C CA . PHE A 1 81 ? -3.613 -10.048 -2.011 1.00 87.75 81 PHE A CA 1
ATOM 651 C C . PHE A 1 81 ? -3.337 -10.181 -0.514 1.00 87.75 81 PHE A C 1
ATOM 653 O O . PHE A 1 81 ? -4.113 -10.797 0.218 1.00 87.75 81 PHE A O 1
ATOM 660 N N . SER A 1 82 ? -2.258 -9.559 -0.041 1.00 87.81 82 SER A N 1
ATOM 661 C CA .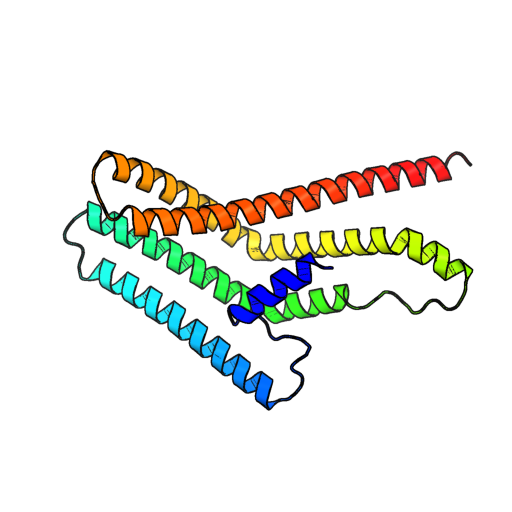 SER A 1 82 ? -1.864 -9.628 1.366 1.00 87.81 82 SER A CA 1
ATOM 662 C C . SER A 1 82 ? -2.883 -8.962 2.292 1.00 87.81 82 SER A C 1
ATOM 664 O O . SER A 1 82 ? -3.122 -9.464 3.392 1.00 87.81 82 SER A O 1
ATOM 666 N N . LEU A 1 83 ? -3.529 -7.878 1.853 1.00 86.19 83 LEU A N 1
ATOM 667 C CA . LEU A 1 83 ? -4.642 -7.248 2.569 1.00 86.19 83 LEU A CA 1
ATOM 668 C C . LEU A 1 83 ? -5.877 -8.158 2.613 1.00 86.19 83 LEU A C 1
ATOM 670 O O . LEU A 1 83 ? -6.480 -8.310 3.675 1.00 86.19 83 LEU A O 1
ATOM 674 N N . LEU A 1 84 ? -6.227 -8.804 1.496 1.00 85.56 84 LEU A N 1
ATOM 675 C CA . LEU A 1 84 ? -7.386 -9.699 1.415 1.00 85.56 84 LEU A CA 1
ATOM 676 C C . LEU A 1 84 ? -7.213 -10.966 2.265 1.00 85.56 84 LEU A C 1
ATOM 678 O O . LEU A 1 84 ? -8.145 -11.340 2.980 1.00 85.56 84 LEU A O 1
ATOM 682 N N . I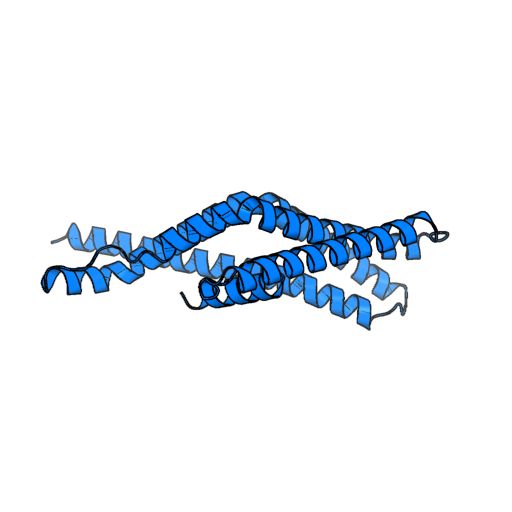LE A 1 85 ? -6.033 -11.596 2.241 1.00 86.44 85 ILE A N 1
ATOM 683 C CA . ILE A 1 85 ? -5.725 -12.788 3.053 1.00 86.44 85 ILE A CA 1
ATOM 684 C C . ILE A 1 85 ? -5.759 -12.442 4.545 1.00 86.44 85 ILE A C 1
ATOM 686 O O . ILE A 1 85 ? -6.345 -13.167 5.349 1.00 86.44 85 ILE A O 1
ATOM 690 N N . ASN A 1 86 ? -5.174 -11.305 4.929 1.00 84.06 86 ASN A N 1
ATOM 691 C CA . ASN A 1 86 ? -5.100 -10.899 6.331 1.00 84.06 86 ASN A CA 1
ATOM 692 C C . ASN A 1 86 ? -6.355 -10.167 6.836 1.00 84.06 86 ASN A C 1
ATOM 694 O O . ASN A 1 86 ? -6.389 -9.782 8.006 1.00 84.06 86 ASN A O 1
ATOM 698 N N . ARG A 1 87 ? -7.404 -10.005 6.016 1.00 85.25 87 ARG A N 1
ATOM 699 C CA . ARG A 1 87 ? -8.587 -9.192 6.356 1.00 85.25 87 ARG A CA 1
ATOM 700 C C . ARG A 1 87 ? -9.248 -9.597 7.677 1.00 85.25 87 ARG A C 1
ATOM 702 O O . ARG A 1 87 ? -9.614 -8.733 8.462 1.00 85.25 87 ARG A O 1
ATOM 709 N N . ASN A 1 88 ? -9.356 -10.901 7.952 1.00 83.19 88 ASN A N 1
ATOM 710 C CA . ASN A 1 88 ? -10.001 -11.405 9.168 1.00 83.19 88 ASN A CA 1
ATOM 711 C C . ASN A 1 88 ? -9.152 -11.101 10.412 1.00 83.19 88 ASN A C 1
ATOM 713 O O . ASN A 1 88 ? -9.693 -10.717 11.444 1.00 83.19 88 ASN A O 1
ATOM 717 N N . ASN A 1 89 ? -7.824 -11.209 10.295 1.00 82.25 89 ASN A N 1
ATOM 718 C CA . ASN A 1 89 ? -6.894 -10.874 11.375 1.00 82.25 89 ASN A CA 1
ATOM 719 C C . ASN A 1 89 ? -6.937 -9.375 11.684 1.00 82.25 89 ASN A C 1
ATOM 721 O O . ASN A 1 89 ? -6.986 -8.985 12.847 1.00 82.25 89 ASN A O 1
ATOM 725 N N . ILE A 1 90 ? -6.972 -8.536 10.643 1.00 81.56 90 ILE A N 1
ATOM 726 C CA . ILE A 1 90 ? -7.115 -7.083 10.786 1.00 81.56 90 ILE A CA 1
ATOM 727 C C . ILE A 1 90 ? -8.484 -6.750 11.408 1.00 81.56 90 ILE A C 1
ATOM 729 O O . ILE A 1 90 ? -8.563 -5.850 12.240 1.00 81.56 90 ILE A O 1
ATOM 733 N N . ALA A 1 91 ? -9.548 -7.490 11.069 1.00 82.50 91 ALA A N 1
ATOM 734 C CA . ALA A 1 91 ? -10.906 -7.242 11.574 1.00 82.50 91 ALA A CA 1
ATOM 735 C C . ALA A 1 91 ? -11.032 -7.574 13.051 1.00 82.50 91 ALA A C 1
ATOM 737 O O . ALA A 1 91 ? -11.489 -6.736 13.824 1.00 82.50 91 ALA A O 1
ATOM 738 N N . LEU A 1 92 ? -10.537 -8.746 13.447 1.00 80.50 92 LEU A N 1
ATOM 739 C CA . LEU A 1 92 ? -10.454 -9.140 14.846 1.00 80.50 92 LEU A CA 1
ATOM 740 C C . LEU A 1 92 ? -9.619 -8.136 15.648 1.00 80.50 92 LEU A C 1
ATOM 742 O O . LEU A 1 92 ? -10.000 -7.741 16.748 1.00 80.50 92 LEU A O 1
ATOM 746 N N . LEU A 1 93 ? -8.503 -7.675 15.079 1.00 75.31 93 LEU A N 1
ATOM 747 C CA . LEU A 1 93 ? -7.653 -6.699 15.740 1.00 75.31 93 LEU A CA 1
ATOM 748 C C . LEU A 1 93 ? -8.386 -5.369 15.948 1.00 75.31 93 LEU A C 1
ATOM 750 O O . LEU A 1 93 ? -8.413 -4.884 17.073 1.00 75.31 93 LEU A O 1
ATOM 754 N N . ILE A 1 94 ? -9.041 -4.827 14.915 1.00 78.25 94 ILE A N 1
ATOM 755 C CA . ILE A 1 94 ? -9.853 -3.597 14.994 1.00 78.25 94 ILE A CA 1
ATOM 756 C C . ILE A 1 94 ? -11.016 -3.746 15.977 1.00 78.25 94 ILE A C 1
ATOM 758 O O . ILE A 1 94 ? -11.319 -2.802 16.707 1.00 78.25 94 ILE A O 1
ATOM 762 N N . GLU A 1 95 ? -11.653 -4.916 16.031 1.00 79.12 95 GLU A N 1
ATOM 763 C CA . GLU A 1 95 ? -12.711 -5.197 16.998 1.00 79.12 95 GLU A CA 1
ATOM 764 C C . GLU A 1 95 ? -12.183 -5.104 18.433 1.00 79.12 95 GLU A C 1
ATOM 766 O 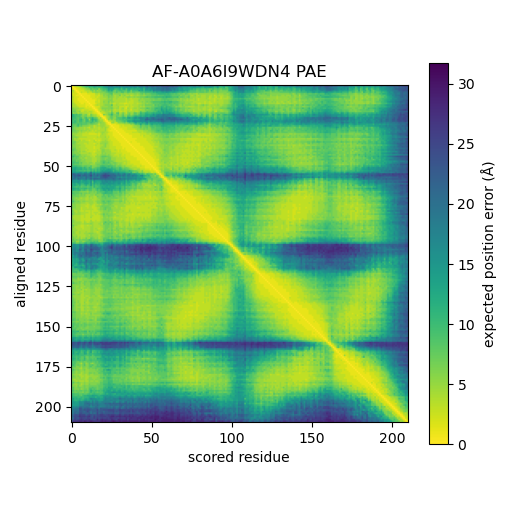O . GLU A 1 95 ? -12.799 -4.431 19.262 1.00 79.12 95 GLU A O 1
ATOM 771 N N . ILE A 1 96 ? -11.010 -5.686 18.706 1.00 72.31 96 ILE A N 1
ATOM 772 C CA . ILE A 1 96 ? -10.324 -5.552 19.998 1.00 72.31 96 ILE A CA 1
ATOM 773 C C . ILE A 1 96 ? -10.012 -4.077 20.293 1.00 72.31 96 ILE A C 1
ATOM 775 O O . ILE A 1 96 ? -10.251 -3.640 21.417 1.00 72.31 96 ILE A O 1
ATOM 779 N N . LEU A 1 97 ? -9.557 -3.289 19.305 1.00 70.12 97 LEU A N 1
ATOM 780 C CA . LEU A 1 97 ? -9.298 -1.851 19.509 1.00 70.12 97 LEU A CA 1
ATOM 781 C C . LEU A 1 97 ? -10.585 -1.071 19.842 1.00 70.12 97 LEU A C 1
ATOM 783 O O . LEU A 1 97 ? -10.556 -0.116 20.616 1.00 70.12 97 LEU A O 1
ATOM 787 N N . ARG A 1 98 ? -11.718 -1.441 19.229 1.00 69.38 98 ARG A N 1
ATOM 788 C CA . ARG A 1 98 ? -13.002 -0.732 19.378 1.00 69.38 98 ARG A CA 1
ATOM 789 C C . ARG A 1 98 ? -13.761 -1.141 20.640 1.00 69.38 98 ARG A C 1
ATOM 791 O O . ARG A 1 98 ? -14.622 -0.389 21.108 1.00 69.38 98 ARG A O 1
ATOM 798 N N . LYS A 1 99 ? -13.471 -2.317 21.199 1.00 66.94 99 LYS A N 1
ATOM 799 C CA . LYS A 1 99 ? -14.108 -2.821 2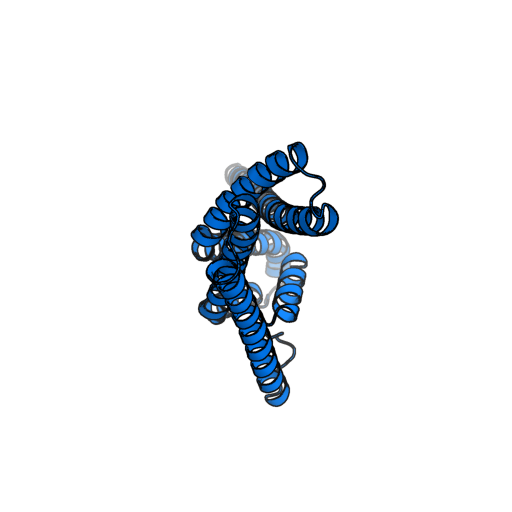2.417 1.00 66.94 99 LYS A CA 1
ATOM 800 C C . LYS A 1 99 ? -13.600 -2.018 23.618 1.00 66.94 99 LYS A C 1
ATOM 802 O O . LYS A 1 99 ? -12.597 -2.344 24.236 1.00 66.94 99 LYS A O 1
ATOM 807 N N . LYS A 1 100 ? -14.308 -0.929 23.930 1.00 56.00 100 LYS A N 1
ATOM 808 C CA . LYS A 1 100 ? -14.056 -0.076 25.099 1.00 56.00 100 LYS A CA 1
ATOM 809 C C . LYS A 1 100 ? -13.985 -0.939 26.371 1.00 56.00 100 LYS A C 1
ATOM 811 O O . LYS A 1 100 ? -14.946 -1.636 26.693 1.00 56.00 100 LYS A O 1
ATOM 816 N N . SER A 1 101 ? -12.864 -0.870 27.085 1.00 52.69 101 SER A N 1
ATOM 817 C CA . SER A 1 101 ? -12.586 -1.629 28.312 1.00 52.69 101 SER A CA 1
ATOM 818 C C . SER A 1 101 ? -13.591 -1.306 29.422 1.00 52.69 101 SER A C 1
ATOM 820 O O . SER A 1 101 ? -13.549 -0.204 29.943 1.00 52.69 101 SER A O 1
ATOM 822 N N . CYS A 1 102 ? -14.468 -2.252 29.781 1.00 54.56 102 CYS A N 1
ATOM 823 C CA . CYS A 1 102 ? -15.441 -2.218 30.892 1.00 54.56 102 CYS A CA 1
ATOM 824 C C . CYS A 1 102 ? -16.421 -1.021 30.937 1.00 54.56 102 CYS A C 1
ATOM 826 O O . CYS A 1 102 ? -16.177 0.058 30.404 1.00 54.56 102 CYS A O 1
ATOM 828 N N . LYS A 1 103 ? -17.588 -1.195 31.566 1.00 54.12 103 LYS A N 1
ATOM 829 C CA . LYS A 1 103 ? -18.441 -0.068 31.989 1.00 54.12 103 LYS A CA 1
ATOM 830 C C . LYS A 1 103 ? -18.011 0.298 33.418 1.00 54.12 103 LYS A C 1
ATOM 832 O O . LYS A 1 103 ? -17.853 -0.635 34.196 1.00 54.12 103 LYS A O 1
ATOM 837 N N . PRO A 1 104 ? -17.756 1.580 33.734 1.00 52.88 104 PRO A N 1
ATOM 838 C CA . PRO A 1 104 ? -17.387 1.971 35.092 1.00 52.88 104 PRO A CA 1
ATOM 839 C C . PRO A 1 104 ? -18.615 1.824 35.997 1.00 52.88 104 PRO A C 1
ATOM 841 O O . PRO A 1 104 ? -19.719 2.182 35.566 1.00 52.88 104 PRO A O 1
ATOM 844 N N . LEU A 1 105 ? -18.438 1.254 37.190 1.00 61.62 105 LEU A N 1
ATOM 845 C CA . LEU A 1 105 ? -19.529 1.041 38.147 1.00 61.62 105 LEU A CA 1
ATOM 846 C C . LEU A 1 105 ? -19.572 2.165 39.199 1.00 61.62 105 LEU A C 1
ATOM 848 O O . LEU A 1 105 ? -20.655 2.481 39.685 1.00 61.62 105 LEU A O 1
ATOM 852 N N . GLU A 1 106 ? -18.435 2.822 39.474 1.00 72.31 106 GLU A N 1
ATOM 853 C CA . GLU A 1 106 ? -18.304 3.871 40.502 1.00 72.31 106 GLU A CA 1
ATOM 854 C C . GLU A 1 106 ? -17.641 5.178 40.006 1.00 72.31 106 GLU A C 1
ATOM 856 O O . GLU A 1 106 ? -16.964 5.213 38.975 1.00 72.31 106 GLU A O 1
ATOM 861 N N . LEU A 1 107 ? -17.857 6.281 40.742 1.00 72.25 107 LEU A N 1
ATOM 862 C CA . LEU A 1 107 ? -17.357 7.630 40.413 1.00 72.25 107 LEU A CA 1
ATOM 863 C C . LEU A 1 107 ? -15.824 7.737 40.497 1.00 72.25 107 LEU A C 1
ATOM 865 O O . LEU A 1 107 ? -15.216 8.381 39.641 1.00 72.25 107 LEU A O 1
ATOM 869 N N . ASP A 1 108 ? -15.202 7.040 41.446 1.00 71.56 108 ASP A N 1
ATOM 870 C CA . ASP A 1 108 ? -13.744 7.040 41.633 1.00 71.56 108 ASP A CA 1
ATOM 871 C C . ASP A 1 108 ? -13.033 6.263 40.506 1.00 71.56 108 ASP A C 1
ATOM 873 O O . ASP A 1 108 ? -11.965 6.650 40.021 1.00 71.56 108 ASP A O 1
ATOM 877 N N . GLU A 1 109 ? -13.675 5.207 39.987 1.00 68.81 109 GLU A N 1
ATOM 878 C CA . GLU A 1 109 ? -13.214 4.487 38.795 1.00 68.81 109 GLU A CA 1
ATOM 879 C C . GLU A 1 109 ? -13.276 5.364 37.538 1.00 68.81 109 GLU A C 1
ATOM 881 O O . GLU A 1 109 ? -12.488 5.171 36.609 1.00 68.81 109 GLU A O 1
ATOM 886 N N . LEU A 1 110 ? -14.195 6.335 37.491 1.00 70.50 110 LEU A N 1
ATOM 887 C CA . LEU A 1 110 ? -14.374 7.229 36.349 1.00 70.50 110 LEU A CA 1
ATOM 888 C C . LEU A 1 110 ? -13.175 8.175 36.183 1.00 70.50 110 LEU A C 1
ATOM 890 O O . LEU A 1 110 ? -12.718 8.391 35.058 1.00 70.50 110 LEU A O 1
ATOM 894 N N . GLU A 1 111 ? -12.637 8.694 37.287 1.00 72.06 111 GLU A N 1
ATOM 895 C CA . GLU A 1 111 ? -11.493 9.614 37.288 1.00 72.06 111 GLU A CA 1
ATOM 896 C C . GLU A 1 111 ? -10.174 8.883 36.979 1.00 72.06 111 GLU A C 1
ATOM 898 O O . GLU A 1 111 ? -9.394 9.313 36.119 1.00 72.06 111 GLU A O 1
ATOM 903 N N . ILE A 1 112 ? -9.967 7.706 37.585 1.00 69.19 112 ILE A N 1
ATOM 904 C CA . ILE A 1 112 ? -8.839 6.815 37.269 1.00 69.19 112 ILE A CA 1
ATOM 905 C C . ILE A 1 112 ? -8.891 6.424 35.790 1.00 69.19 112 ILE A C 1
ATOM 907 O O . ILE A 1 112 ? -7.888 6.501 35.074 1.00 69.19 112 ILE A O 1
ATOM 911 N N . ARG A 1 113 ? -10.071 6.066 35.290 1.00 65.62 113 ARG A N 1
ATOM 912 C CA . ARG A 1 113 ? -10.237 5.671 33.898 1.00 65.62 113 ARG A CA 1
ATOM 913 C C . ARG A 1 113 ? -9.954 6.800 32.923 1.00 65.62 113 ARG A C 1
ATOM 915 O O . ARG A 1 113 ? -9.241 6.567 31.958 1.00 65.62 113 ARG A O 1
ATOM 922 N N . GLN A 1 114 ? -10.420 8.020 33.168 1.00 69.12 114 GLN A N 1
ATOM 923 C CA . GLN A 1 114 ? -10.088 9.151 32.292 1.00 69.12 114 GLN A CA 1
ATOM 924 C C . GLN A 1 114 ? -8.576 9.414 32.233 1.00 69.12 114 GLN A C 1
ATOM 926 O O . GLN A 1 114 ? -8.046 9.765 31.174 1.00 69.12 114 GLN A O 1
ATOM 931 N N . LYS A 1 115 ? -7.869 9.194 33.347 1.00 72.44 115 LYS A N 1
ATOM 932 C CA . LYS A 1 115 ? -6.413 9.349 33.432 1.00 72.44 115 LYS A CA 1
ATOM 933 C C . LYS A 1 115 ? -5.657 8.269 32.648 1.00 72.44 115 LYS A C 1
ATOM 935 O O . LYS A 1 115 ? -4.666 8.585 31.988 1.00 72.44 115 LYS A O 1
ATOM 940 N N . PHE A 1 116 ? -6.130 7.020 32.673 1.00 72.56 116 PHE A N 1
ATOM 941 C CA . PHE A 1 116 ? -5.484 5.884 31.996 1.00 72.56 116 PHE A CA 1
ATOM 942 C C . PHE A 1 116 ? -6.039 5.565 30.599 1.00 72.56 116 PHE A C 1
ATOM 944 O O . PHE A 1 116 ? -5.354 4.899 29.826 1.00 72.56 116 PHE A O 1
ATOM 951 N N . ASP A 1 117 ? -7.210 6.080 30.217 1.00 72.56 117 ASP A N 1
ATOM 952 C CA . ASP A 1 117 ? -7.855 5.816 28.920 1.00 72.56 117 ASP A CA 1
ATOM 953 C C . ASP A 1 117 ? -6.937 6.212 27.753 1.00 72.56 117 ASP A C 1
ATOM 955 O O . ASP A 1 117 ? -6.800 5.459 26.790 1.00 72.56 117 ASP A O 1
ATOM 959 N N . LYS A 1 118 ? -6.227 7.347 27.862 1.00 72.12 118 LYS A N 1
ATOM 960 C CA . LYS A 1 118 ? -5.238 7.768 26.850 1.00 72.12 118 LYS A CA 1
ATOM 961 C C . LYS A 1 118 ? -4.044 6.816 26.759 1.00 72.12 118 LYS A C 1
ATOM 963 O O . LYS A 1 118 ? -3.577 6.526 25.665 1.00 72.12 118 LYS A O 1
ATOM 968 N N . ILE A 1 119 ? -3.544 6.337 27.898 1.00 74.38 119 ILE A N 1
ATOM 969 C CA . ILE A 1 119 ? -2.404 5.405 27.969 1.00 74.38 119 ILE A CA 1
ATOM 970 C C . ILE A 1 119 ? -2.796 4.069 27.337 1.00 74.38 119 ILE A C 1
ATOM 972 O O . ILE A 1 119 ? -2.042 3.516 26.537 1.00 74.38 119 ILE A O 1
ATOM 976 N N . ILE A 1 120 ? -3.998 3.584 27.650 1.00 72.19 120 ILE A N 1
ATOM 977 C CA . ILE A 1 120 ? -4.564 2.365 27.078 1.00 72.19 120 ILE A CA 1
ATOM 978 C C . ILE A 1 120 ? -4.757 2.528 25.563 1.00 72.19 120 ILE A C 1
ATOM 980 O O . ILE A 1 120 ? -4.337 1.645 24.819 1.00 72.19 120 ILE A O 1
ATOM 984 N N . GLU A 1 121 ? -5.297 3.658 25.086 1.00 73.62 121 GLU A N 1
ATOM 985 C CA . GLU A 1 121 ? -5.429 3.939 23.644 1.00 73.62 121 GLU A CA 1
ATOM 986 C C . GLU A 1 121 ? -4.060 3.900 22.939 1.00 73.62 121 GLU A C 1
ATOM 988 O O . GLU A 1 121 ? -3.923 3.241 21.909 1.00 73.62 121 GLU A O 1
ATOM 993 N N . TYR A 1 122 ? -3.014 4.499 23.524 1.00 74.06 122 TYR A N 1
ATOM 994 C CA . TYR A 1 122 ? -1.664 4.464 22.948 1.00 74.06 122 TYR A CA 1
ATOM 995 C C . TYR A 1 122 ? -1.032 3.068 22.929 1.00 74.06 122 TYR A C 1
ATOM 997 O O . TYR A 1 122 ? -0.407 2.699 21.934 1.00 74.06 122 TYR A O 1
ATOM 1005 N N . LEU A 1 123 ? -1.185 2.279 23.997 1.00 74.06 123 LEU A N 1
ATOM 1006 C CA . LEU A 1 123 ? -0.681 0.899 24.055 1.00 74.06 123 LEU A CA 1
ATOM 1007 C C . LEU A 1 123 ? -1.346 0.010 22.998 1.00 74.06 123 LEU A C 1
ATOM 1009 O O . LEU A 1 123 ? -0.693 -0.833 22.375 1.00 74.06 123 LEU A O 1
ATOM 1013 N N . ILE A 1 124 ? -2.645 0.214 22.797 1.00 73.62 124 ILE A N 1
ATOM 1014 C CA . ILE A 1 124 ? -3.459 -0.491 21.813 1.00 73.62 124 ILE A CA 1
ATOM 1015 C C . ILE A 1 124 ? -3.045 -0.095 20.384 1.00 73.62 124 ILE A C 1
ATOM 1017 O O . ILE A 1 124 ? -2.768 -0.981 19.571 1.00 73.62 124 ILE A O 1
ATOM 1021 N N . ASP A 1 125 ? -2.901 1.204 20.098 1.00 74.75 125 ASP A N 1
ATOM 1022 C CA . ASP A 1 125 ? -2.400 1.715 18.811 1.00 74.75 125 ASP A CA 1
ATOM 1023 C C . ASP A 1 125 ? -0.980 1.198 18.504 1.00 74.75 125 ASP A C 1
ATOM 1025 O O . ASP A 1 125 ? -0.681 0.802 17.374 1.00 74.75 125 ASP A O 1
ATOM 1029 N N . PHE A 1 126 ? -0.103 1.145 19.511 1.00 76.69 126 PHE A N 1
ATOM 1030 C CA . PHE A 1 126 ? 1.258 0.624 19.365 1.00 76.69 126 PHE A CA 1
ATOM 1031 C C . PHE A 1 126 ? 1.274 -0.876 19.045 1.00 76.69 126 PHE A C 1
ATOM 1033 O O . PHE A 1 126 ? 1.963 -1.308 18.117 1.00 76.69 126 PHE A O 1
ATOM 1040 N N . ARG A 1 127 ? 0.475 -1.681 19.760 1.00 76.31 127 ARG A N 1
ATOM 1041 C CA . ARG A 1 127 ? 0.317 -3.115 19.460 1.00 76.31 127 ARG A CA 1
ATOM 1042 C C . ARG A 1 127 ? -0.241 -3.344 18.059 1.00 76.31 127 ARG A C 1
ATOM 1044 O O . ARG A 1 127 ? 0.229 -4.245 17.365 1.00 76.31 127 ARG A O 1
ATOM 1051 N N . PHE A 1 128 ? -1.200 -2.524 17.629 1.00 77.56 128 PHE A N 1
ATOM 1052 C CA . PHE A 1 128 ? -1.719 -2.569 16.265 1.00 77.56 128 PHE A CA 1
ATOM 1053 C C . PHE A 1 128 ? -0.614 -2.309 15.236 1.00 77.56 128 PHE A C 1
ATOM 1055 O O . PHE A 1 128 ? -0.430 -3.112 14.321 1.00 77.56 128 PHE A O 1
ATOM 1062 N N . ALA A 1 129 ? 0.164 -1.239 15.421 1.00 79.38 129 ALA A N 1
ATOM 1063 C CA . ALA A 1 129 ? 1.266 -0.891 14.529 1.00 79.38 129 ALA A CA 1
ATOM 1064 C C . ALA A 1 129 ? 2.316 -2.013 14.431 1.00 79.38 129 ALA A C 1
ATOM 1066 O O . ALA A 1 129 ? 2.765 -2.328 13.331 1.00 79.38 129 ALA A O 1
ATOM 1067 N N . LEU A 1 130 ? 2.660 -2.664 15.549 1.00 81.06 130 LEU A N 1
ATOM 1068 C CA . LEU A 1 130 ? 3.584 -3.803 15.562 1.00 81.06 130 LEU A CA 1
ATOM 1069 C C . LEU A 1 130 ? 3.054 -5.005 14.773 1.00 81.06 130 LEU A C 1
ATOM 1071 O O . LEU A 1 130 ? 3.785 -5.570 13.964 1.00 81.06 130 LEU A O 1
ATOM 1075 N N . LEU A 1 131 ? 1.790 -5.382 14.977 1.00 80.94 131 LEU A N 1
ATOM 1076 C CA . LEU A 1 131 ? 1.186 -6.528 14.289 1.00 80.94 131 LEU A CA 1
ATOM 1077 C C . LEU A 1 131 ? 1.056 -6.293 12.782 1.00 80.94 131 LEU A C 1
ATOM 1079 O O . LEU A 1 131 ? 1.334 -7.193 11.989 1.00 80.94 131 LEU A O 1
ATOM 1083 N N . VAL A 1 132 ? 0.661 -5.083 12.382 1.00 81.12 132 VAL A N 1
ATOM 1084 C CA . VAL A 1 132 ? 0.627 -4.693 10.967 1.00 81.12 132 VAL A CA 1
ATOM 1085 C C . VAL A 1 132 ? 2.041 -4.703 10.390 1.00 81.12 132 VAL A C 1
ATOM 1087 O O . VAL A 1 132 ? 2.255 -5.286 9.329 1.00 81.12 132 VAL A O 1
ATOM 1090 N N . ASN A 1 133 ? 3.023 -4.135 11.094 1.00 84.12 133 ASN A N 1
ATOM 1091 C CA . ASN A 1 133 ? 4.408 -4.140 10.637 1.00 84.12 133 ASN A CA 1
ATOM 1092 C C . ASN A 1 133 ? 4.925 -5.571 10.439 1.00 84.12 133 ASN A C 1
ATOM 1094 O O . ASN A 1 133 ? 5.430 -5.869 9.370 1.00 84.12 133 ASN A O 1
ATOM 1098 N N . GLU A 1 134 ? 4.718 -6.490 11.384 1.00 85.38 134 GLU A N 1
ATOM 1099 C CA . GLU A 1 134 ? 5.125 -7.899 11.240 1.00 85.38 134 GLU A CA 1
ATOM 1100 C C . GLU A 1 134 ? 4.530 -8.576 9.996 1.00 85.38 134 GLU A C 1
ATOM 1102 O O . GLU A 1 134 ? 5.223 -9.312 9.295 1.00 85.38 134 GLU A O 1
ATOM 1107 N N . LYS A 1 135 ? 3.258 -8.303 9.680 1.00 83.69 135 LYS A N 1
ATOM 1108 C CA . LYS A 1 135 ? 2.580 -8.912 8.525 1.00 83.69 135 LYS A CA 1
ATOM 1109 C C . LYS A 1 135 ? 2.984 -8.302 7.188 1.00 83.69 135 LYS A C 1
ATOM 1111 O O . LYS A 1 135 ? 3.059 -9.025 6.198 1.00 83.69 135 LYS A O 1
ATOM 1116 N N . PHE A 1 136 ? 3.234 -6.996 7.147 1.00 84.50 136 PHE A N 1
ATOM 1117 C CA . PHE A 1 136 ? 3.507 -6.273 5.902 1.00 84.50 136 PHE A CA 1
ATOM 1118 C C . PHE A 1 136 ? 4.989 -5.909 5.713 1.00 84.50 136 PHE A C 1
ATOM 1120 O O . PHE A 1 136 ? 5.334 -5.371 4.662 1.00 84.50 136 PHE A O 1
ATOM 1127 N N . ARG A 1 137 ? 5.873 -6.250 6.667 1.00 86.50 137 ARG A N 1
ATOM 1128 C CA . ARG A 1 137 ? 7.310 -5.912 6.678 1.00 86.50 137 ARG A CA 1
ATOM 1129 C C . ARG A 1 137 ? 7.982 -6.183 5.341 1.00 86.50 137 ARG A C 1
ATOM 1131 O O . ARG A 1 137 ? 8.561 -5.276 4.762 1.00 86.50 137 ARG A O 1
ATOM 1138 N N . LEU A 1 138 ? 7.880 -7.417 4.843 1.00 86.94 138 LEU A N 1
ATOM 1139 C CA . LEU A 1 138 ? 8.556 -7.833 3.611 1.00 86.94 138 LEU A CA 1
ATOM 1140 C C . LEU A 1 138 ? 8.084 -7.023 2.400 1.00 86.9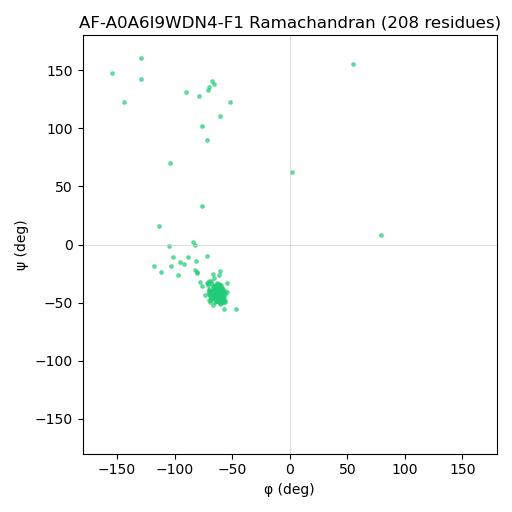4 138 LEU A C 1
ATOM 1142 O O . LEU A 1 138 ? 8.899 -6.554 1.613 1.00 86.94 138 LEU A O 1
ATOM 1146 N N . ILE A 1 139 ? 6.775 -6.804 2.282 1.00 86.44 139 ILE A N 1
ATOM 1147 C CA . ILE A 1 139 ? 6.181 -6.047 1.174 1.00 86.44 139 ILE A CA 1
ATOM 1148 C C . ILE A 1 139 ? 6.608 -4.581 1.239 1.00 86.44 139 ILE A C 1
ATOM 1150 O O . ILE A 1 139 ? 6.918 -3.979 0.214 1.00 86.44 139 ILE A O 1
ATOM 1154 N N . ILE A 1 140 ? 6.657 -4.012 2.444 1.00 85.88 140 ILE A N 1
ATOM 1155 C CA . ILE A 1 140 ? 7.130 -2.648 2.673 1.00 85.88 140 ILE A CA 1
ATOM 1156 C C . ILE A 1 140 ? 8.618 -2.540 2.311 1.00 85.88 140 ILE A C 1
ATOM 1158 O O . ILE A 1 140 ? 8.997 -1.631 1.580 1.00 85.88 140 ILE A O 1
ATOM 1162 N N . THR A 1 141 ? 9.464 -3.480 2.738 1.00 86.31 141 THR A N 1
ATOM 1163 C CA . THR A 1 141 ? 10.893 -3.488 2.386 1.00 86.31 141 THR A CA 1
ATOM 1164 C C . THR A 1 141 ? 11.107 -3.585 0.874 1.00 86.31 141 THR A C 1
ATOM 1166 O O . THR A 1 141 ? 11.870 -2.795 0.320 1.00 86.31 141 THR A O 1
ATOM 1169 N N . LEU A 1 142 ? 10.394 -4.484 0.187 1.00 86.50 142 LEU A N 1
ATOM 1170 C CA . LEU A 1 142 ? 10.454 -4.598 -1.275 1.00 86.50 142 LEU A CA 1
ATOM 1171 C C . LEU A 1 142 ? 9.985 -3.312 -1.969 1.00 86.50 142 LEU A C 1
ATOM 1173 O O . LEU A 1 142 ? 10.617 -2.868 -2.925 1.00 86.50 142 LEU A O 1
ATOM 1177 N N . GLN A 1 143 ? 8.936 -2.668 -1.451 1.00 85.56 143 GLN A N 1
ATOM 1178 C CA . GLN A 1 143 ? 8.472 -1.373 -1.948 1.00 85.56 143 GLN A CA 1
ATOM 1179 C C . GLN A 1 143 ? 9.567 -0.300 -1.864 1.00 85.56 143 GLN A C 1
ATOM 1181 O O . GLN A 1 143 ? 9.733 0.460 -2.818 1.00 85.56 143 GLN A O 1
ATOM 1186 N N . PHE A 1 144 ? 10.306 -0.219 -0.753 1.00 85.81 144 PHE A N 1
ATOM 1187 C CA . PHE A 1 144 ? 11.398 0.749 -0.584 1.00 85.81 144 PHE A CA 1
ATOM 1188 C C . PHE A 1 144 ? 12.547 0.504 -1.566 1.00 85.81 144 PHE A C 1
ATOM 1190 O O . PHE A 1 144 ? 13.037 1.454 -2.180 1.00 85.81 144 PHE A O 1
ATOM 1197 N N . ILE A 1 145 ? 12.934 -0.761 -1.755 1.00 86.62 145 ILE A N 1
ATOM 1198 C CA . ILE A 1 145 ? 13.984 -1.144 -2.708 1.00 86.62 145 ILE A CA 1
ATOM 1199 C C . ILE A 1 145 ? 13.574 -0.734 -4.124 1.00 86.62 145 ILE A C 1
ATOM 1201 O O . ILE A 1 145 ? 14.313 -0.013 -4.791 1.00 86.62 145 ILE A O 1
ATOM 1205 N N . VAL A 1 146 ? 12.367 -1.112 -4.556 1.00 84.81 146 VAL A N 1
ATOM 1206 C CA . VAL A 1 146 ? 11.885 -0.792 -5.906 1.00 84.81 146 VAL A CA 1
ATOM 1207 C C . VAL A 1 146 ? 11.722 0.707 -6.103 1.00 84.81 146 VAL A C 1
ATOM 1209 O O . VAL A 1 146 ? 12.171 1.227 -7.113 1.00 84.81 146 VAL A O 1
ATOM 1212 N N . SER A 1 147 ? 11.155 1.428 -5.137 1.00 84.25 147 SER A N 1
ATOM 1213 C CA . SER A 1 147 ? 10.999 2.884 -5.263 1.00 84.25 147 SER A CA 1
ATOM 1214 C C . SER A 1 147 ? 12.349 3.583 -5.440 1.00 84.25 147 SER A C 1
ATOM 1216 O O . SER A 1 147 ? 12.455 4.496 -6.250 1.00 84.25 147 SER A O 1
ATOM 1218 N N . THR A 1 148 ? 13.388 3.130 -4.731 1.00 85.50 148 THR A N 1
ATOM 1219 C CA . THR A 1 148 ? 14.743 3.691 -4.859 1.00 85.50 148 THR A CA 1
ATOM 1220 C C . THR A 1 148 ? 15.329 3.402 -6.239 1.00 85.50 148 THR A C 1
ATOM 1222 O O . THR A 1 148 ? 15.820 4.318 -6.892 1.00 85.50 148 THR A O 1
ATOM 1225 N N . LEU A 1 149 ? 15.213 2.158 -6.719 1.00 83.25 149 LEU A N 1
ATOM 1226 C CA . LEU A 1 149 ? 15.661 1.778 -8.063 1.00 83.25 149 LEU A CA 1
ATOM 1227 C C . LEU A 1 149 ? 14.953 2.598 -9.149 1.00 83.25 149 LEU A C 1
ATOM 1229 O O . LEU A 1 149 ? 15.611 3.129 -10.039 1.00 83.25 149 LEU A O 1
ATOM 1233 N N . VAL A 1 150 ? 13.631 2.756 -9.043 1.00 79.06 150 VAL A N 1
ATOM 1234 C CA . VAL A 1 150 ? 12.838 3.514 -10.017 1.00 79.06 150 VAL A CA 1
ATOM 1235 C C . VAL A 1 150 ? 13.216 4.995 -10.011 1.00 79.06 150 VAL A C 1
ATOM 1237 O O . VAL A 1 150 ? 13.429 5.567 -11.075 1.00 79.06 150 VAL A O 1
ATOM 1240 N N . VAL A 1 151 ? 13.401 5.607 -8.837 1.00 80.25 151 VAL A N 1
ATOM 1241 C CA . VAL A 1 151 ? 13.883 6.996 -8.730 1.00 80.25 151 VAL A CA 1
ATOM 1242 C C . VAL A 1 151 ? 15.244 7.161 -9.414 1.00 80.25 151 VAL A C 1
ATOM 1244 O O . VAL A 1 151 ? 15.431 8.113 -10.171 1.00 80.25 151 VAL A O 1
ATOM 1247 N N . CYS A 1 152 ? 16.185 6.239 -9.184 1.00 81.75 152 CYS A N 1
ATOM 1248 C CA . CYS A 1 152 ? 17.515 6.290 -9.796 1.00 81.75 152 CYS A CA 1
ATOM 1249 C C . CYS A 1 152 ? 17.462 6.193 -11.328 1.00 81.75 152 CYS A C 1
ATOM 1251 O O . CYS A 1 152 ? 18.136 6.965 -12.009 1.00 81.75 152 CYS A O 1
ATOM 1253 N N . VAL A 1 153 ? 16.652 5.278 -11.869 1.00 77.62 153 VAL A N 1
ATOM 1254 C CA . VAL A 1 153 ? 16.501 5.089 -13.323 1.00 77.62 153 VAL A CA 1
ATOM 1255 C C . VAL A 1 153 ? 15.823 6.298 -13.969 1.00 77.62 153 VAL A C 1
ATOM 1257 O O . VAL A 1 153 ? 16.271 6.761 -15.014 1.00 77.62 153 VAL A O 1
ATOM 1260 N N . ILE A 1 154 ? 14.811 6.871 -13.318 1.00 73.75 154 ILE A N 1
ATOM 1261 C CA . ILE A 1 154 ? 14.097 8.051 -13.822 1.00 73.75 154 ILE A CA 1
ATOM 1262 C C . ILE A 1 154 ? 15.010 9.276 -13.875 1.00 73.75 154 ILE A C 1
ATOM 1264 O O . ILE A 1 154 ? 15.011 9.993 -14.872 1.00 73.75 154 ILE A O 1
ATOM 1268 N N . LEU A 1 155 ? 15.829 9.505 -12.842 1.00 76.50 155 LEU A N 1
ATOM 1269 C CA . LEU A 1 155 ? 16.821 10.587 -12.858 1.00 76.50 155 LEU A CA 1
ATOM 1270 C C . LEU A 1 155 ? 17.814 10.434 -14.020 1.00 76.50 155 LEU A C 1
ATOM 1272 O O . LEU A 1 155 ? 18.180 11.429 -14.641 1.00 76.50 155 LEU A O 1
ATOM 1276 N N . TYR A 1 156 ? 18.207 9.200 -14.343 1.00 76.44 156 TYR A N 1
ATOM 1277 C CA . TYR A 1 156 ? 19.070 8.909 -15.486 1.00 76.44 156 TYR A CA 1
ATOM 1278 C C . TYR A 1 156 ? 18.359 9.118 -16.837 1.00 76.44 156 TYR A C 1
ATOM 1280 O O . TYR A 1 156 ? 18.922 9.720 -17.753 1.00 76.44 156 TYR A O 1
ATOM 1288 N N . GLN A 1 157 ? 17.103 8.693 -16.973 1.00 71.31 157 GLN A N 1
ATOM 1289 C CA . GLN A 1 157 ? 16.324 8.899 -18.201 1.00 71.31 157 GLN A CA 1
ATOM 1290 C C . GLN A 1 157 ? 16.027 10.377 -18.475 1.00 71.31 157 GLN A C 1
ATOM 1292 O O . GLN A 1 157 ? 16.110 10.807 -19.626 1.00 71.31 157 GLN A O 1
ATOM 1297 N N . LEU A 1 158 ? 15.775 11.171 -17.428 1.00 70.62 158 LEU A N 1
ATOM 1298 C CA . LEU A 1 158 ? 15.609 12.626 -17.532 1.00 70.62 158 LEU A CA 1
ATOM 1299 C C . LEU A 1 158 ? 16.867 13.325 -18.065 1.00 70.62 158 LEU A C 1
ATOM 1301 O O . LEU A 1 158 ? 16.764 14.384 -18.675 1.00 70.62 158 LEU A O 1
ATOM 1305 N N . THR A 1 159 ? 18.055 12.742 -17.868 1.00 74.00 159 THR A N 1
ATOM 1306 C CA . THR A 1 159 ? 19.297 13.268 -18.459 1.00 74.00 159 THR A CA 1
ATOM 1307 C C . THR A 1 159 ? 19.522 12.857 -19.916 1.00 74.00 159 THR A C 1
ATOM 1309 O O . THR A 1 159 ? 20.382 13.446 -20.568 1.00 74.00 159 THR A O 1
ATOM 1312 N N . LYS A 1 160 ? 18.782 11.868 -20.439 1.00 70.31 160 LYS A N 1
ATOM 1313 C CA . LYS A 1 160 ? 19.018 11.273 -21.767 1.00 70.31 160 LYS A CA 1
ATOM 1314 C C . LYS A 1 160 ? 17.910 11.584 -22.793 1.00 70.31 160 LYS A C 1
ATOM 1316 O O . LYS A 1 160 ? 18.198 11.559 -23.985 1.00 70.31 160 LYS A O 1
ATOM 1321 N N . THR A 1 161 ? 16.679 11.892 -22.367 1.00 62.16 161 THR A N 1
ATOM 1322 C CA . THR A 1 161 ? 15.492 11.972 -23.254 1.00 62.16 161 THR A CA 1
ATOM 1323 C C . THR A 1 161 ? 14.385 12.904 -22.731 1.00 62.16 161 THR A C 1
ATOM 1325 O O . THR A 1 161 ? 14.119 12.920 -21.535 1.00 62.16 161 THR A O 1
ATOM 1328 N N . ASP A 1 162 ? 13.645 13.565 -23.639 1.00 58.00 162 ASP A N 1
ATOM 1329 C CA . ASP A 1 162 ? 12.370 14.290 -23.394 1.00 58.00 162 ASP A CA 1
ATOM 1330 C C . ASP A 1 162 ? 11.159 13.330 -23.230 1.00 58.00 162 ASP A C 1
ATOM 1332 O O . ASP A 1 162 ? 10.038 13.602 -23.666 1.00 58.00 162 ASP A O 1
ATOM 1336 N N . ALA A 1 163 ? 11.363 12.142 -22.660 1.00 58.19 163 ALA A N 1
ATOM 1337 C CA . ALA A 1 163 ? 10.309 11.134 -22.555 1.00 58.19 163 ALA A CA 1
ATOM 1338 C C . ALA A 1 163 ? 9.242 11.542 -21.523 1.00 58.19 163 ALA A C 1
ATOM 1340 O O . ALA A 1 163 ? 9.586 11.953 -20.418 1.00 58.19 163 ALA A O 1
ATOM 1341 N N . ASN A 1 164 ? 7.958 11.412 -21.900 1.00 63.66 164 ASN A N 1
ATOM 1342 C CA . ASN A 1 164 ? 6.705 11.560 -21.130 1.00 63.66 164 ASN A CA 1
ATOM 1343 C C . ASN A 1 164 ? 6.827 11.967 -19.641 1.00 63.66 164 ASN A C 1
ATOM 1345 O O . ASN A 1 164 ? 6.351 11.273 -18.735 1.00 63.66 164 ASN A O 1
ATOM 1349 N N . ILE A 1 165 ? 7.378 13.162 -19.405 1.00 65.88 165 ILE A N 1
ATOM 1350 C CA . ILE A 1 165 ? 7.705 13.724 -18.083 1.00 65.88 165 ILE A CA 1
ATOM 1351 C C . ILE A 1 165 ? 6.479 13.737 -17.160 1.00 65.88 165 ILE A C 1
ATOM 1353 O O . ILE A 1 165 ? 6.592 13.541 -15.951 1.00 65.88 165 ILE A O 1
ATOM 1357 N N . ILE A 1 166 ? 5.288 13.930 -17.731 1.00 67.94 166 ILE A N 1
ATOM 1358 C CA . ILE A 1 166 ? 4.027 14.023 -16.989 1.00 67.94 166 ILE A CA 1
ATOM 1359 C C . ILE A 1 166 ? 3.630 12.669 -16.385 1.00 67.94 166 ILE A C 1
ATOM 1361 O O . ILE A 1 166 ? 3.335 12.596 -15.192 1.00 67.94 166 ILE A O 1
ATOM 1365 N N . GLN A 1 167 ? 3.636 11.591 -17.176 1.00 69.62 167 GLN A N 1
ATOM 1366 C CA . GLN A 1 167 ? 3.258 10.255 -16.697 1.00 69.62 167 GLN A CA 1
ATOM 1367 C C . GLN A 1 167 ? 4.277 9.735 -15.677 1.00 69.62 167 GLN A C 1
ATOM 1369 O O . GLN A 1 167 ? 3.901 9.239 -14.611 1.00 69.62 167 GLN A O 1
ATOM 1374 N N . LEU A 1 168 ? 5.563 9.930 -15.972 1.00 68.38 168 LEU A N 1
ATOM 1375 C CA . LEU A 1 168 ? 6.670 9.526 -15.111 1.00 68.38 168 LEU A CA 1
ATOM 1376 C C . LEU A 1 168 ? 6.689 10.321 -13.794 1.00 68.38 168 LEU A C 1
ATOM 1378 O O . LEU A 1 168 ? 6.854 9.753 -12.712 1.00 68.38 168 LEU A O 1
ATOM 1382 N N . GLY A 1 169 ? 6.434 11.631 -13.867 1.00 71.38 169 GLY A N 1
ATOM 1383 C CA . GLY A 1 169 ? 6.351 12.525 -12.712 1.00 71.38 169 GLY A CA 1
ATOM 1384 C C . GLY A 1 169 ? 5.169 12.214 -11.793 1.00 71.38 169 GLY A C 1
ATOM 1385 O O . GLY A 1 169 ? 5.331 12.167 -10.570 1.00 71.38 169 GLY A O 1
ATOM 1386 N N . LEU A 1 170 ? 3.989 11.925 -12.354 1.00 74.50 170 LEU A N 1
ATOM 1387 C CA . LEU A 1 170 ? 2.826 11.490 -11.571 1.00 74.50 170 LEU A CA 1
ATOM 1388 C C . LEU A 1 170 ? 3.108 10.174 -10.841 1.00 74.50 170 LEU A C 1
ATOM 1390 O O . LEU A 1 170 ? 2.837 10.063 -9.641 1.00 74.50 170 LEU A O 1
ATOM 1394 N N . TYR A 1 171 ? 3.712 9.208 -11.530 1.00 73.69 171 TYR A N 1
ATOM 1395 C CA . TYR A 1 171 ? 4.094 7.931 -10.939 1.00 73.69 171 TYR A CA 1
ATOM 1396 C C . TYR A 1 171 ? 5.101 8.104 -9.784 1.00 73.69 171 TYR A C 1
ATOM 1398 O O . TYR A 1 171 ? 4.893 7.577 -8.686 1.00 73.69 171 TYR A O 1
ATOM 1406 N N . MET A 1 172 ? 6.128 8.936 -9.976 1.00 73.56 172 MET A N 1
ATOM 1407 C CA . MET A 1 172 ? 7.103 9.293 -8.939 1.00 73.56 172 MET A CA 1
ATOM 1408 C C . MET A 1 172 ? 6.459 9.949 -7.720 1.00 73.56 172 MET A C 1
ATOM 1410 O O . MET A 1 172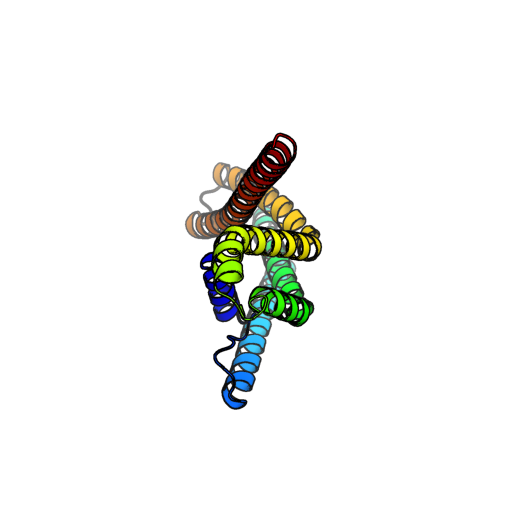 ? 6.739 9.562 -6.583 1.00 73.56 172 MET A O 1
ATOM 1414 N N . SER A 1 173 ? 5.554 10.903 -7.944 1.00 79.94 173 SER A N 1
ATOM 1415 C CA . SER A 1 173 ? 4.852 11.582 -6.854 1.00 79.94 173 SER A CA 1
ATOM 1416 C C . SER A 1 173 ? 4.023 10.600 -6.016 1.00 79.94 173 SER A C 1
ATOM 1418 O O . SER A 1 173 ? 4.071 10.641 -4.787 1.00 79.94 173 SER A O 1
ATOM 1420 N N . CYS A 1 174 ? 3.347 9.642 -6.660 1.00 78.56 174 CYS A N 1
ATOM 1421 C CA . CYS A 1 174 ? 2.570 8.609 -5.982 1.00 78.56 174 CYS A CA 1
ATOM 1422 C C . CYS A 1 174 ? 3.456 7.711 -5.101 1.00 78.56 174 CYS A C 1
ATOM 1424 O O . CYS A 1 174 ? 3.131 7.463 -3.936 1.00 78.56 174 CYS A O 1
ATOM 1426 N N . MET A 1 175 ? 4.598 7.258 -5.625 1.00 76.88 175 MET A N 1
ATOM 1427 C CA . MET A 1 175 ? 5.523 6.380 -4.896 1.00 76.88 175 MET A CA 1
ATOM 1428 C C . MET A 1 175 ? 6.173 7.092 -3.701 1.00 76.88 175 MET A C 1
ATOM 1430 O O . MET A 1 175 ? 6.276 6.515 -2.615 1.00 76.88 175 MET A O 1
ATOM 1434 N N . LEU A 1 176 ? 6.532 8.369 -3.860 1.00 77.12 176 LEU A N 1
ATOM 1435 C CA . LEU A 1 176 ? 7.072 9.190 -2.775 1.00 77.12 176 LEU A CA 1
ATOM 1436 C C . LEU A 1 176 ? 6.036 9.459 -1.678 1.00 77.12 176 LEU A C 1
ATOM 1438 O O . LEU A 1 176 ? 6.376 9.381 -0.498 1.00 77.12 176 LEU A O 1
ATOM 1442 N N . ILE A 1 177 ? 4.770 9.706 -2.033 1.00 82.81 177 ILE A N 1
ATOM 1443 C CA . ILE A 1 177 ? 3.688 9.878 -1.050 1.00 82.81 177 ILE A CA 1
ATOM 1444 C C . ILE A 1 177 ? 3.508 8.606 -0.213 1.00 82.81 177 ILE A C 1
ATOM 1446 O O . ILE A 1 177 ? 3.359 8.694 1.007 1.00 82.81 177 ILE A O 1
ATOM 1450 N N . GLN A 1 178 ? 3.564 7.421 -0.830 1.00 77.19 178 GLN A N 1
ATOM 1451 C CA . GLN A 1 178 ? 3.468 6.148 -0.101 1.00 77.19 178 GLN A CA 1
ATOM 1452 C C . GLN A 1 178 ? 4.595 5.996 0.933 1.00 77.19 178 GLN A C 1
ATOM 1454 O O . GLN A 1 178 ? 4.334 5.608 2.075 1.00 77.19 178 GLN A O 1
ATOM 1459 N N . ILE A 1 179 ? 5.829 6.345 0.557 1.00 80.56 179 ILE A N 1
ATOM 1460 C CA . ILE A 1 179 ? 6.990 6.334 1.458 1.00 80.56 179 ILE A CA 1
ATOM 1461 C C . ILE A 1 179 ? 6.826 7.364 2.576 1.00 80.56 179 ILE A C 1
ATOM 1463 O O . ILE A 1 179 ? 6.986 7.033 3.752 1.00 80.56 179 ILE A O 1
ATOM 1467 N N . PHE A 1 180 ? 6.485 8.602 2.221 1.00 80.19 180 PHE A N 1
ATOM 1468 C CA . PHE A 1 180 ? 6.336 9.697 3.171 1.00 80.19 180 PHE A CA 1
ATOM 1469 C C . PHE A 1 180 ? 5.284 9.375 4.230 1.00 80.19 180 PHE A C 1
ATOM 1471 O O . PHE A 1 180 ? 5.549 9.534 5.420 1.00 80.19 180 PHE A O 1
ATOM 1478 N N . LEU A 1 181 ? 4.124 8.856 3.818 1.00 78.75 181 LEU A N 1
ATOM 1479 C CA . LEU A 1 181 ? 3.067 8.451 4.741 1.00 78.75 181 LEU A CA 1
ATOM 1480 C C . LEU A 1 181 ? 3.547 7.362 5.703 1.00 78.75 181 LEU A C 1
ATOM 1482 O O . LEU A 1 181 ? 3.302 7.465 6.904 1.00 78.75 181 LEU A O 1
ATOM 1486 N N . TYR A 1 182 ? 4.257 6.344 5.208 1.00 79.62 182 TYR A N 1
ATOM 1487 C CA . TYR A 1 182 ? 4.788 5.284 6.066 1.00 79.62 182 TYR A CA 1
ATOM 1488 C C . TYR A 1 182 ? 5.796 5.824 7.092 1.00 79.62 182 TYR A C 1
ATOM 1490 O O . TYR A 1 182 ? 5.676 5.547 8.288 1.00 79.62 182 TYR A O 1
ATOM 1498 N N . CYS A 1 183 ? 6.747 6.649 6.647 1.00 81.00 183 CYS A N 1
ATOM 1499 C CA . CYS A 1 183 ? 7.746 7.278 7.514 1.00 81.00 183 CYS A CA 1
ATOM 1500 C C . CYS A 1 183 ? 7.111 8.228 8.541 1.00 81.00 183 CYS A C 1
ATOM 1502 O O . CYS A 1 183 ? 7.493 8.213 9.712 1.00 81.00 183 CYS A O 1
ATOM 1504 N N . TRP A 1 184 ? 6.112 9.011 8.127 1.00 81.69 184 TRP A N 1
ATOM 1505 C CA . TRP A 1 184 ? 5.348 9.898 9.002 1.00 81.69 184 TRP A CA 1
ATOM 1506 C C . TRP A 1 184 ? 4.653 9.115 10.119 1.00 81.69 184 TRP A C 1
ATOM 1508 O O . TRP A 1 184 ? 4.811 9.438 11.298 1.00 81.69 184 TRP A O 1
ATOM 1518 N N . TYR A 1 185 ? 3.942 8.036 9.768 1.00 74.25 185 TYR A N 1
ATOM 1519 C CA . TYR A 1 185 ? 3.300 7.168 10.756 1.00 74.25 185 TYR A CA 1
ATOM 1520 C C . TYR A 1 185 ? 4.311 6.506 11.696 1.00 74.25 185 TYR A C 1
ATOM 1522 O O . TYR A 1 185 ? 4.068 6.446 12.902 1.00 74.25 185 TYR A O 1
ATOM 1530 N N . GLY A 1 186 ? 5.458 6.059 11.179 1.00 76.75 186 GLY A N 1
ATOM 1531 C CA . GLY A 1 186 ? 6.535 5.510 12.004 1.00 76.75 186 GLY A CA 1
ATOM 1532 C C . GLY A 1 186 ? 7.066 6.515 13.033 1.00 76.75 186 GLY A C 1
ATOM 1533 O O . GLY A 1 186 ? 7.257 6.163 14.200 1.00 76.75 186 GLY A O 1
ATOM 1534 N N . ASN A 1 187 ? 7.248 7.776 12.633 1.00 78.31 187 ASN A N 1
ATOM 1535 C CA . ASN A 1 187 ? 7.708 8.837 13.529 1.00 78.31 187 ASN A CA 1
ATOM 1536 C C . ASN A 1 187 ? 6.677 9.171 14.620 1.00 78.31 187 ASN A C 1
ATOM 1538 O O . ASN A 1 187 ? 7.030 9.260 15.795 1.00 78.31 187 ASN A O 1
ATOM 1542 N N . GLU A 1 188 ? 5.398 9.282 14.255 1.00 76.38 188 GLU A N 1
ATOM 1543 C CA . GLU A 1 188 ? 4.296 9.496 15.204 1.00 76.38 188 GLU A CA 1
ATOM 1544 C C . GLU A 1 188 ? 4.233 8.402 16.278 1.00 76.38 188 GLU A C 1
ATOM 1546 O O . GLU A 1 188 ? 4.091 8.689 17.470 1.00 76.38 188 GLU A O 1
ATOM 1551 N N . VAL A 1 189 ? 4.384 7.135 15.875 1.00 73.12 189 VAL A N 1
ATOM 1552 C CA . VAL A 1 189 ? 4.411 6.007 16.816 1.00 73.12 189 VAL A CA 1
ATOM 1553 C C . VAL A 1 189 ? 5.638 6.090 17.728 1.00 73.12 189 VAL A C 1
ATOM 1555 O O . VAL A 1 189 ? 5.504 5.934 18.943 1.00 73.12 189 VAL A O 1
ATOM 1558 N N . ARG A 1 190 ? 6.822 6.399 17.181 1.00 72.06 190 ARG A N 1
ATOM 1559 C CA . ARG A 1 190 ? 8.058 6.552 17.968 1.00 72.06 190 ARG A CA 1
ATOM 1560 C C . ARG A 1 190 ? 7.938 7.656 19.021 1.00 72.06 190 ARG A C 1
ATOM 1562 O O . ARG A 1 190 ? 8.339 7.444 20.166 1.00 72.06 190 ARG A O 1
ATOM 1569 N N . LEU A 1 191 ? 7.376 8.808 18.654 1.00 73.62 191 LEU A N 1
ATOM 1570 C CA . LEU A 1 191 ? 7.160 9.921 19.579 1.00 73.62 191 LEU A CA 1
ATOM 1571 C C . LEU A 1 191 ? 6.219 9.509 20.714 1.00 73.62 191 LEU A C 1
ATOM 1573 O O . LEU A 1 191 ? 6.575 9.659 21.883 1.00 73.62 191 LEU A O 1
ATOM 1577 N N . LYS A 1 192 ? 5.067 8.910 20.393 1.00 71.94 192 LYS A N 1
ATOM 1578 C CA . LYS A 1 192 ? 4.088 8.457 21.397 1.00 71.94 192 LYS A CA 1
ATOM 1579 C C . LYS A 1 192 ? 4.665 7.430 22.373 1.00 71.94 192 LYS A C 1
ATOM 1581 O O . LYS A 1 192 ? 4.401 7.537 23.566 1.00 71.94 192 LYS A O 1
ATOM 1586 N N . VAL A 1 193 ? 5.486 6.488 21.903 1.00 70.94 193 VAL A N 1
ATOM 1587 C CA . VAL A 1 193 ? 6.182 5.515 22.769 1.00 70.94 193 VAL A CA 1
ATOM 1588 C C . VAL A 1 193 ? 7.175 6.208 23.703 1.00 70.94 193 VAL A C 1
ATOM 1590 O O . VAL A 1 193 ? 7.243 5.866 24.881 1.00 70.94 193 VAL A O 1
ATOM 1593 N N . CYS A 1 194 ? 7.916 7.203 23.210 1.00 68.88 194 CYS A N 1
ATOM 1594 C CA . CYS A 1 194 ? 8.860 7.964 24.028 1.00 68.88 194 CYS A CA 1
ATOM 1595 C C . CYS A 1 194 ? 8.141 8.730 25.153 1.00 68.88 194 CYS A C 1
ATOM 1597 O O . CYS A 1 194 ? 8.541 8.639 26.314 1.00 68.88 194 CYS A O 1
ATOM 1599 N N . TYR A 1 195 ? 7.025 9.397 24.834 1.00 67.94 195 TYR A N 1
ATOM 1600 C CA . TYR A 1 195 ? 6.174 10.059 25.830 1.00 67.94 195 TYR A CA 1
ATOM 1601 C C . TYR A 1 195 ? 5.573 9.074 26.840 1.00 67.94 195 TYR A C 1
ATOM 1603 O O . TYR A 1 195 ? 5.544 9.373 28.031 1.00 67.94 195 TYR A O 1
ATOM 1611 N N . LEU A 1 196 ? 5.119 7.899 26.388 1.00 66.19 196 LEU A N 1
ATOM 1612 C CA . LEU A 1 196 ? 4.567 6.862 27.262 1.00 66.19 196 LEU A CA 1
ATOM 1613 C C . LEU A 1 196 ? 5.624 6.325 28.237 1.00 66.19 196 LEU A C 1
ATOM 1615 O O . LEU A 1 196 ? 5.352 6.216 29.429 1.00 66.19 196 LEU A O 1
ATOM 1619 N N . ASN A 1 197 ? 6.835 6.044 27.746 1.00 66.00 197 ASN A N 1
ATOM 1620 C CA . ASN A 1 197 ? 7.955 5.604 28.576 1.00 66.00 197 ASN A CA 1
ATOM 1621 C C . ASN A 1 197 ? 8.342 6.676 29.598 1.00 66.00 197 ASN A C 1
ATOM 1623 O O . ASN A 1 197 ? 8.485 6.358 30.774 1.00 66.00 197 ASN A O 1
ATOM 1627 N N . LEU A 1 198 ? 8.444 7.945 29.186 1.00 64.31 198 LEU A N 1
ATOM 1628 C CA . LEU A 1 198 ? 8.744 9.048 30.101 1.00 64.31 198 LEU A CA 1
ATOM 1629 C C . LEU A 1 198 ? 7.646 9.216 31.166 1.00 64.31 198 LEU A C 1
ATOM 1631 O O . LEU A 1 198 ? 7.954 9.385 32.341 1.00 64.31 198 LEU A O 1
ATOM 1635 N N . PHE A 1 199 ? 6.368 9.102 30.786 1.00 61.44 199 PHE A N 1
ATOM 1636 C CA . PHE A 1 199 ? 5.237 9.186 31.714 1.00 61.44 199 PHE A CA 1
ATOM 1637 C C . PHE A 1 199 ? 5.178 8.001 32.688 1.00 61.44 199 PHE A C 1
ATOM 1639 O O . PHE A 1 199 ? 4.937 8.212 33.875 1.00 61.44 199 PHE A O 1
ATOM 1646 N N . CYS A 1 200 ? 5.419 6.769 32.225 1.00 58.81 200 CYS A N 1
ATOM 1647 C CA . CYS A 1 200 ? 5.514 5.589 33.090 1.00 58.81 200 CYS A CA 1
ATOM 1648 C C . CYS A 1 200 ? 6.695 5.704 34.057 1.00 58.81 200 CYS A C 1
ATOM 1650 O O . CYS A 1 200 ? 6.512 5.469 35.247 1.00 58.81 200 CYS A O 1
ATOM 1652 N N . VAL A 1 201 ? 7.872 6.122 33.580 1.00 59.53 201 VAL A N 1
ATOM 1653 C CA . VAL A 1 201 ? 9.054 6.331 34.430 1.00 59.53 201 VAL A CA 1
ATOM 1654 C C . VAL A 1 201 ? 8.782 7.428 35.460 1.00 59.53 201 VAL A C 1
ATOM 1656 O O . VAL A 1 201 ? 8.975 7.182 36.644 1.00 59.53 201 VAL A O 1
ATOM 1659 N N . CYS A 1 202 ? 8.244 8.586 35.064 1.00 47.75 202 CYS A N 1
ATOM 1660 C CA . CYS A 1 202 ? 7.869 9.648 36.003 1.00 47.75 202 CYS A CA 1
ATOM 1661 C C . CYS A 1 202 ? 6.769 9.220 36.981 1.00 47.75 202 CYS A C 1
ATOM 1663 O O . CYS A 1 202 ? 6.834 9.602 38.142 1.00 47.75 202 CYS A O 1
ATOM 1665 N N . SER A 1 203 ? 5.782 8.427 36.554 1.00 52.59 203 SER A N 1
ATOM 1666 C CA . SER A 1 203 ? 4.706 7.940 37.430 1.00 52.59 203 SER A CA 1
ATOM 1667 C C . SER A 1 203 ? 5.216 6.920 38.446 1.00 52.59 203 SER A C 1
ATOM 1669 O O . SER A 1 203 ? 4.837 7.007 39.607 1.00 52.59 203 SER A O 1
ATOM 1671 N N . VAL A 1 204 ? 6.105 6.001 38.045 1.00 51.41 204 VAL A N 1
ATOM 1672 C CA . VAL A 1 204 ? 6.782 5.060 38.956 1.00 51.41 204 VAL A CA 1
ATOM 1673 C C . VAL A 1 204 ? 7.709 5.814 39.912 1.00 51.41 204 VAL A C 1
ATOM 1675 O O . VAL A 1 204 ? 7.688 5.540 41.107 1.00 51.41 204 VAL A O 1
ATOM 1678 N N . TYR A 1 205 ? 8.451 6.817 39.431 1.00 39.78 205 TYR A N 1
ATOM 1679 C CA . TYR A 1 205 ? 9.275 7.680 40.284 1.00 39.78 205 TYR A CA 1
ATOM 1680 C C . TYR A 1 205 ? 8.437 8.487 41.290 1.00 39.78 205 TYR A C 1
ATOM 1682 O O . TYR A 1 205 ? 8.821 8.564 42.452 1.00 39.78 205 TYR A O 1
ATOM 1690 N N . LEU A 1 206 ? 7.282 9.040 40.893 1.00 42.97 206 LEU A N 1
ATOM 1691 C CA . LEU A 1 206 ? 6.386 9.771 41.804 1.00 42.97 206 LEU A CA 1
ATOM 1692 C C . LEU A 1 206 ? 5.715 8.854 42.840 1.00 42.97 206 LEU A C 1
ATOM 1694 O O . LEU A 1 206 ? 5.428 9.303 43.945 1.00 42.97 206 LEU A O 1
ATOM 1698 N N . PHE A 1 207 ? 5.446 7.592 42.486 1.00 40.38 207 PHE A N 1
ATOM 1699 C CA . PHE A 1 207 ? 4.855 6.597 43.391 1.00 40.38 207 PHE A CA 1
ATOM 1700 C C . PHE A 1 207 ? 5.880 5.965 44.341 1.00 40.38 207 PHE A C 1
ATOM 1702 O O . PHE A 1 207 ? 5.499 5.467 45.390 1.00 40.38 207 PHE A O 1
ATOM 1709 N N . CYS A 1 208 ? 7.165 5.971 43.980 1.00 37.75 208 CYS A N 1
ATOM 1710 C CA . CYS A 1 208 ? 8.240 5.414 44.803 1.00 37.75 208 CYS A CA 1
ATOM 1711 C C . CYS A 1 208 ? 8.836 6.436 45.794 1.00 37.75 208 CYS A C 1
ATOM 1713 O O . CYS A 1 208 ? 9.616 6.054 46.660 1.00 37.75 208 CYS A O 1
ATOM 1715 N N . TYR A 1 209 ? 8.488 7.723 45.660 1.00 35.00 209 TYR A N 1
ATOM 1716 C CA . TYR A 1 209 ? 8.956 8.826 46.517 1.00 35.00 209 TYR A CA 1
ATOM 1717 C C . TYR A 1 209 ? 7.843 9.472 47.365 1.00 35.00 209 TYR A C 1
ATOM 1719 O O . TYR A 1 209 ? 8.026 10.569 47.898 1.00 35.00 209 TYR A O 1
ATOM 1727 N N . ARG A 1 210 ? 6.698 8.797 47.495 1.00 38.59 210 ARG A N 1
ATOM 1728 C CA . ARG A 1 210 ? 5.622 9.120 48.438 1.00 38.59 210 ARG A CA 1
ATOM 1729 C C . ARG A 1 210 ? 5.424 7.945 49.383 1.00 38.59 210 ARG A C 1
ATOM 1731 O O . ARG A 1 210 ? 5.107 8.217 50.558 1.00 38.59 210 ARG A O 1
#

Mean predicted aligned error: 10.19 Å

Nearest PDB structures (foldseek):
  8z9z-assembly1_B  TM=6.856E-01  e=4.882E-01  Acyrthosiphon pisum